Protein AF-A0AAV8WUJ0-F1 (afdb_monomer_lite)

Secondary structure (DSSP, 8-state):
--------------------------EEEEE--S--TTHHHHEEEEEEESS---EEEEETTEEEEE-TTS-EEEEE--SSTTT---S---------EE--HHHHHHHHHS-EEEE-SS-EEEEPEEEEEEEETT----SEEEEEEEEEEGGGHHHHT-----GGGGTT--TT---HHHHHHHHHHHHHHHHHHHHHHHHHHHHTT-

Organism: NCBI:txid1586634

pLDDT: mean 73.18, std 19.69, range [24.06, 95.25]

Radius of gyration: 22.72 Å; chains: 1; bounding box: 72×43×64 Å

Foldseek 3Di:
DDDDDDPPPDPPPPDPPPPDLPQDQFEDADALPDDDPCQQPFKWKFFAWPDADWDWDAAQLKIFTAHNRSDTPDIDQDCPDRRDDDDDDDDPDGDIHRRDQVVVLVVLPDWDFDDDPVDTDTTHTQWMKMAGNPDDGDGDYDNRIHTDGQVQCCVRPVHDHDPSSCPPPDPPCDHDVVVVVVVVVVVVVVVVVVVVVVVVVVVVVD

Structure (mmCIF, N/CA/C/O backbone):
data_AF-A0AAV8WUJ0-F1
#
_entry.id   AF-A0AAV8WUJ0-F1
#
loop_
_atom_site.group_PDB
_atom_site.id
_atom_site.type_symbol
_atom_site.label_atom_id
_atom_site.label_alt_id
_atom_site.label_comp_id
_atom_site.label_asym_id
_atom_site.label_entity_id
_atom_site.label_seq_id
_atom_site.pdbx_PDB_ins_code
_atom_site.Cartn_x
_atom_site.Cartn_y
_atom_site.Cartn_z
_atom_site.occupancy
_atom_site.B_iso_or_equiv
_atom_site.auth_seq_id
_atom_site.auth_comp_id
_atom_site.auth_asym_id
_atom_site.auth_atom_id
_atom_site.pdbx_PDB_model_num
ATOM 1 N N . MET A 1 1 ? -51.880 19.855 -13.815 1.00 29.05 1 MET A N 1
ATOM 2 C CA . MET A 1 1 ? -51.289 18.577 -13.372 1.00 29.05 1 MET A CA 1
ATOM 3 C C . MET A 1 1 ? -49.940 18.906 -12.740 1.00 29.05 1 MET A C 1
ATOM 5 O O . MET A 1 1 ? -48.918 18.853 -13.398 1.00 29.05 1 MET A O 1
ATOM 9 N N . PHE A 1 2 ? -49.980 19.399 -11.502 1.00 24.06 2 PHE A N 1
ATOM 10 C CA . PHE A 1 2 ? -48.819 19.755 -10.684 1.00 24.06 2 PHE A CA 1
ATOM 11 C C . PHE A 1 2 ? -48.967 18.927 -9.413 1.00 24.06 2 PHE A C 1
ATOM 13 O O . PHE A 1 2 ? -49.951 19.103 -8.693 1.00 24.06 2 PHE A O 1
ATOM 20 N N . ILE A 1 3 ? -48.071 17.966 -9.198 1.00 27.81 3 ILE A N 1
ATOM 21 C CA . ILE A 1 3 ? -48.035 17.205 -7.951 1.00 27.81 3 ILE A CA 1
ATOM 22 C C . ILE A 1 3 ? -47.078 17.934 -7.015 1.00 27.81 3 ILE A C 1
ATOM 24 O O . ILE A 1 3 ? -45.962 18.286 -7.389 1.00 27.81 3 ILE A O 1
ATOM 28 N N . LYS A 1 4 ? -47.637 18.227 -5.844 1.00 27.03 4 LYS A N 1
ATOM 29 C CA . LYS A 1 4 ? -47.119 19.036 -4.752 1.00 27.03 4 LYS A CA 1
ATOM 30 C C . LYS A 1 4 ? -45.828 18.464 -4.173 1.00 27.03 4 LYS A C 1
ATOM 32 O O . LYS A 1 4 ? -45.628 17.252 -4.151 1.00 27.03 4 LYS A O 1
ATOM 37 N N . GLU A 1 5 ? -45.024 19.385 -3.659 1.00 27.05 5 GLU A N 1
ATOM 38 C CA . GLU A 1 5 ? -43.945 19.155 -2.705 1.00 27.05 5 GLU A CA 1
ATOM 39 C C . GLU A 1 5 ? -44.384 18.160 -1.623 1.00 27.05 5 GLU A C 1
ATOM 41 O O . GLU A 1 5 ? -45.417 18.333 -0.973 1.00 27.05 5 GLU A O 1
ATOM 46 N N . ILE A 1 6 ? -43.595 17.098 -1.468 1.00 26.83 6 ILE A N 1
ATOM 47 C CA . ILE A 1 6 ? -43.688 16.180 -0.339 1.00 26.83 6 ILE A CA 1
ATOM 48 C C . ILE A 1 6 ? -42.772 16.754 0.734 1.00 26.83 6 ILE A C 1
ATOM 50 O O . ILE A 1 6 ? -41.547 16.700 0.629 1.00 26.83 6 ILE A O 1
ATOM 54 N N . ASP A 1 7 ? -43.409 17.354 1.729 1.00 27.89 7 ASP A N 1
ATOM 55 C CA . ASP A 1 7 ? -42.811 17.808 2.973 1.00 27.89 7 ASP A CA 1
ATOM 56 C C . ASP A 1 7 ? -42.374 16.571 3.773 1.00 27.89 7 ASP A C 1
ATOM 58 O O . ASP A 1 7 ? -43.203 15.851 4.330 1.00 27.89 7 ASP A O 1
ATOM 62 N N . ILE A 1 8 ? -41.073 16.268 3.776 1.00 33.56 8 ILE A N 1
ATOM 63 C CA . ILE A 1 8 ? -40.499 15.224 4.636 1.00 33.56 8 ILE A CA 1
ATOM 64 C C . ILE A 1 8 ? -40.040 15.903 5.927 1.00 33.56 8 ILE A C 1
ATOM 66 O O . ILE A 1 8 ? -38.850 16.068 6.196 1.00 33.56 8 ILE A O 1
ATOM 70 N N . GLN A 1 9 ? -41.016 16.316 6.735 1.00 28.44 9 GLN A N 1
ATOM 71 C CA . GLN A 1 9 ? -40.838 16.458 8.175 1.00 28.44 9 GLN A CA 1
ATOM 72 C C . GLN A 1 9 ? -41.029 15.087 8.829 1.00 28.44 9 GLN A C 1
ATOM 74 O O . GLN A 1 9 ? -42.048 14.817 9.453 1.00 28.44 9 GLN A O 1
ATOM 79 N N . GLU A 1 10 ? -40.019 14.228 8.742 1.00 29.92 10 GLU A N 1
ATOM 80 C CA . GLU A 1 10 ? -39.819 13.212 9.773 1.00 29.92 10 GLU A CA 1
ATOM 81 C C . GLU A 1 10 ? -38.529 13.554 10.507 1.00 29.92 10 GLU A C 1
ATOM 83 O O . GLU A 1 10 ? -37.413 13.287 10.059 1.00 29.92 10 GLU A O 1
ATOM 88 N N . LYS A 1 11 ? -38.699 14.209 11.662 1.00 31.38 11 LYS A N 1
ATOM 89 C CA . LYS A 1 11 ? -37.700 14.189 12.725 1.00 31.38 11 LYS A CA 1
ATOM 90 C C . LYS A 1 11 ? -37.425 12.721 13.041 1.00 31.38 11 LYS A C 1
ATOM 92 O O . LYS A 1 11 ? -38.190 12.090 13.762 1.00 31.38 11 LYS A O 1
ATOM 97 N N . MET A 1 12 ? -36.326 12.183 12.526 1.00 30.16 12 MET A N 1
ATOM 98 C CA . MET A 1 12 ? -35.696 11.065 13.206 1.00 30.16 12 MET A CA 1
ATOM 99 C C . MET A 1 12 ? -35.160 11.624 14.520 1.00 30.16 12 MET A C 1
ATOM 101 O O . MET A 1 12 ? -34.134 12.310 14.542 1.00 30.16 12 MET A O 1
ATOM 105 N N . ASP A 1 13 ? -35.884 11.360 15.604 1.00 30.91 13 ASP A N 1
ATOM 106 C CA . ASP A 1 13 ? -35.352 11.422 16.957 1.00 30.91 13 ASP A CA 1
ATOM 107 C C . ASP A 1 13 ? -34.220 10.389 17.042 1.00 30.91 13 ASP A C 1
ATOM 109 O O . ASP A 1 13 ? -34.390 9.247 17.462 1.00 30.91 13 ASP A O 1
ATOM 113 N N . CYS A 1 14 ? -33.041 10.768 16.546 1.00 36.12 14 CYS A N 1
ATOM 114 C CA . CYS A 1 14 ? -31.832 9.996 16.737 1.00 36.12 14 CYS A CA 1
ATOM 115 C C . CYS A 1 14 ? -31.486 10.108 18.218 1.00 36.12 14 CYS A C 1
ATOM 117 O O . CYS A 1 14 ? -30.850 11.078 18.644 1.00 36.12 14 CYS A O 1
ATOM 119 N N . GLU A 1 15 ? -31.923 9.125 19.005 1.00 27.72 15 GLU A N 1
ATOM 120 C CA . GLU A 1 15 ? -31.412 8.937 20.354 1.00 27.72 15 GLU A CA 1
ATOM 121 C C . GLU A 1 15 ? -29.877 9.002 20.317 1.00 27.72 15 GLU A C 1
ATOM 123 O O . GLU A 1 15 ? -29.252 8.482 19.382 1.00 27.72 15 GLU A O 1
ATOM 128 N N . PRO A 1 16 ? -29.236 9.662 21.298 1.00 31.53 16 PRO A N 1
ATOM 129 C CA . PRO A 1 16 ? -27.790 9.782 21.322 1.00 31.53 16 PRO A CA 1
ATOM 130 C C . PRO A 1 16 ? -27.191 8.378 21.330 1.00 31.53 16 PRO A C 1
ATOM 132 O O . PRO A 1 16 ? -27.297 7.659 22.325 1.00 31.53 16 PRO A O 1
ATOM 135 N N . ILE A 1 17 ? -26.562 7.988 20.214 1.00 39.28 17 ILE A N 1
ATOM 136 C CA . ILE A 1 17 ? -25.849 6.716 20.103 1.00 39.28 17 ILE A CA 1
ATOM 137 C C . ILE A 1 17 ? -24.871 6.679 21.276 1.00 39.28 17 ILE A C 1
ATOM 139 O O . ILE A 1 17 ? -23.933 7.483 21.347 1.00 39.28 17 ILE A O 1
ATOM 143 N N . LYS A 1 18 ? -25.144 5.788 22.239 1.00 32.91 18 LYS A N 1
ATOM 144 C CA . LYS A 1 18 ? -24.287 5.555 23.403 1.00 32.91 18 LYS A CA 1
ATOM 145 C C . LYS A 1 18 ? -22.863 5.407 22.879 1.00 32.91 18 LYS A C 1
ATOM 147 O O . LYS A 1 18 ? -22.646 4.660 21.928 1.00 32.91 18 LYS A O 1
ATOM 152 N N . ARG A 1 19 ? -21.925 6.165 23.462 1.00 42.97 19 ARG A N 1
ATOM 153 C CA . ARG A 1 19 ? -20.497 6.221 23.097 1.00 42.97 19 ARG A CA 1
ATOM 154 C C . ARG A 1 19 ? -19.820 4.866 23.322 1.00 42.97 19 ARG A C 1
ATOM 156 O O . ARG A 1 19 ? -18.950 4.728 24.174 1.00 42.97 19 ARG A O 1
ATOM 163 N N . ASN A 1 20 ? -20.204 3.863 22.555 1.00 41.84 20 ASN A N 1
ATOM 164 C CA . ASN A 1 20 ? -19.426 2.661 22.397 1.00 41.84 20 ASN A CA 1
ATOM 165 C C . ASN A 1 20 ? -18.289 3.051 21.465 1.00 41.84 20 ASN A C 1
ATOM 167 O O . ASN A 1 20 ? -18.513 3.589 20.381 1.00 41.84 20 ASN A O 1
ATOM 171 N N . LYS A 1 21 ? -17.060 2.863 21.938 1.00 45.81 21 LYS A N 1
ATOM 172 C CA . LYS A 1 21 ? -15.845 3.031 21.146 1.00 45.81 21 LYS A CA 1
ATOM 173 C C . LYS A 1 21 ? -16.032 2.180 19.883 1.00 45.81 21 LYS A C 1
ATOM 175 O O . LYS A 1 21 ? -15.999 0.956 19.976 1.00 45.81 21 LYS A O 1
ATOM 180 N N . LEU A 1 22 ? -16.341 2.807 18.746 1.00 50.53 22 LEU A N 1
ATOM 181 C CA . LEU A 1 22 ? -16.550 2.100 17.484 1.00 50.53 22 LEU A CA 1
ATOM 182 C C . LEU A 1 22 ? -15.194 1.544 17.064 1.00 50.53 22 LEU A C 1
ATOM 184 O O . LEU A 1 22 ? -14.372 2.246 16.482 1.00 50.53 22 LEU A O 1
ATOM 188 N N . LYS A 1 23 ? -14.922 0.296 17.440 1.00 53.78 23 LYS A N 1
ATOM 189 C CA . LYS A 1 23 ? -13.746 -0.424 16.975 1.00 53.78 23 LYS A CA 1
ATOM 190 C C . LYS A 1 23 ? -14.042 -0.845 15.543 1.00 53.78 23 LYS A C 1
ATOM 192 O O . LYS A 1 23 ? -14.787 -1.793 15.318 1.00 53.78 23 LYS A O 1
ATOM 197 N N . PHE A 1 24 ? -13.501 -0.105 14.584 1.00 59.22 24 PHE A N 1
ATOM 198 C CA . PHE A 1 24 ? -13.575 -0.506 13.189 1.00 59.22 24 PHE A CA 1
ATOM 199 C C . PHE A 1 24 ? -12.610 -1.666 12.985 1.00 59.22 24 PHE A C 1
ATOM 201 O O . PHE A 1 24 ? -11.393 -1.497 13.055 1.00 59.22 24 PHE A O 1
ATOM 208 N N . GLU A 1 25 ? -13.147 -2.854 12.750 1.00 61.50 25 GLU A N 1
ATOM 209 C CA . GLU A 1 25 ? -12.363 -3.894 12.106 1.00 61.50 25 GLU A CA 1
ATOM 210 C C . GLU A 1 25 ? -12.215 -3.445 10.649 1.00 61.50 25 GLU A C 1
ATOM 212 O O . GLU A 1 25 ? -13.182 -3.049 10.008 1.00 61.50 25 GLU A O 1
ATOM 217 N N . LEU A 1 26 ? -10.992 -3.332 10.145 1.00 67.25 26 LEU A N 1
ATOM 218 C CA . LEU A 1 26 ? -10.745 -2.953 8.754 1.00 67.25 26 LEU A CA 1
ATOM 219 C C . LEU A 1 26 ? -10.162 -4.161 8.039 1.00 67.25 26 LEU A C 1
ATOM 221 O O . LEU A 1 26 ? -9.496 -4.987 8.662 1.00 67.25 26 LEU A O 1
ATOM 225 N N . LEU A 1 27 ? -10.380 -4.237 6.728 1.00 74.88 27 LEU A N 1
ATOM 226 C CA . LEU A 1 27 ? -9.708 -5.233 5.908 1.00 74.88 27 LEU A CA 1
ATOM 227 C C . LEU A 1 27 ? -8.192 -4.990 5.955 1.00 74.88 27 LEU A C 1
ATOM 229 O O . LEU A 1 27 ? -7.698 -3.913 5.577 1.00 74.88 27 LEU A O 1
ATOM 233 N N . HIS A 1 28 ? -7.466 -5.987 6.450 1.00 73.00 28 HIS A N 1
ATOM 234 C CA . HIS A 1 28 ? -6.020 -5.977 6.589 1.00 73.00 28 HIS A CA 1
ATOM 235 C C . HIS A 1 28 ? -5.382 -6.746 5.436 1.00 73.00 28 HIS A C 1
ATOM 237 O O . HIS A 1 28 ? -5.640 -7.929 5.244 1.00 73.00 28 HIS A O 1
ATOM 243 N N . SER A 1 29 ? -4.522 -6.055 4.690 1.00 82.25 29 SER A N 1
ATOM 244 C CA . SER A 1 29 ? -3.688 -6.666 3.661 1.00 82.25 29 SER A CA 1
ATOM 245 C C . SER A 1 29 ? -2.594 -7.519 4.300 1.00 82.25 29 SER A C 1
ATOM 247 O O . SER A 1 29 ? -1.939 -7.077 5.255 1.00 82.25 29 SER A O 1
ATOM 249 N N . GLU A 1 30 ? -2.350 -8.693 3.737 1.00 88.62 30 GLU A N 1
ATOM 250 C CA . GLU A 1 30 ? -1.183 -9.515 4.055 1.00 88.62 30 GLU A CA 1
ATOM 251 C C . GLU A 1 30 ? 0.010 -9.124 3.177 1.00 88.62 30 GLU A C 1
ATOM 253 O O . GLU A 1 30 ? -0.131 -8.347 2.238 1.00 88.62 30 GLU A O 1
ATOM 258 N N . TRP A 1 31 ? 1.216 -9.597 3.492 1.00 90.50 31 TRP A N 1
ATOM 259 C CA . TRP A 1 31 ? 2.355 -9.384 2.594 1.00 90.50 31 TRP A CA 1
ATOM 260 C C . TRP A 1 31 ? 2.195 -10.241 1.346 1.00 90.50 31 TRP A C 1
ATOM 262 O O . TRP A 1 31 ? 1.907 -11.427 1.459 1.00 90.50 31 TRP A O 1
ATOM 272 N N . PHE A 1 32 ? 2.421 -9.660 0.170 1.00 91.88 32 PHE A N 1
ATOM 273 C CA . PHE A 1 32 ? 2.242 -10.372 -1.094 1.00 91.88 32 PHE A CA 1
ATOM 274 C C . PHE A 1 32 ? 3.493 -11.192 -1.445 1.00 91.88 32 PHE A C 1
ATOM 276 O O . PHE A 1 32 ? 4.337 -10.774 -2.234 1.00 91.88 32 PHE A O 1
ATOM 283 N N . THR A 1 33 ? 3.678 -12.313 -0.748 1.00 88.25 33 THR A N 1
ATOM 284 C CA . THR A 1 33 ? 4.886 -13.149 -0.835 1.00 88.25 33 THR A CA 1
ATOM 285 C C . THR A 1 33 ? 4.985 -13.899 -2.158 1.00 88.25 33 THR A C 1
ATOM 287 O O . THR A 1 33 ? 6.055 -13.913 -2.775 1.00 88.25 33 THR A O 1
ATOM 290 N N . GLU A 1 34 ? 3.866 -14.484 -2.580 1.00 89.75 34 GLU A N 1
ATOM 291 C CA . GLU A 1 34 ? 3.704 -15.251 -3.811 1.00 89.75 34 GLU A CA 1
ATOM 292 C C . GLU A 1 34 ? 2.857 -14.429 -4.779 1.00 89.75 34 GLU A C 1
ATOM 294 O O . GLU A 1 34 ? 1.724 -14.066 -4.467 1.00 89.75 34 GLU A O 1
ATOM 299 N N . ILE A 1 35 ? 3.438 -14.084 -5.928 1.00 91.94 35 ILE A N 1
ATOM 300 C CA . ILE A 1 35 ? 2.746 -13.320 -6.963 1.00 91.94 35 ILE A CA 1
ATOM 301 C C . ILE A 1 35 ? 1.966 -14.311 -7.837 1.00 91.94 35 ILE A C 1
ATOM 303 O O . ILE A 1 35 ? 2.602 -15.179 -8.433 1.00 91.94 35 ILE A O 1
ATOM 307 N N . PRO A 1 36 ? 0.630 -14.198 -7.932 1.00 92.62 36 PRO A N 1
ATOM 308 C CA . PRO A 1 36 ? -0.182 -15.064 -8.778 1.00 92.62 36 PRO A CA 1
ATOM 309 C C . PRO A 1 36 ? 0.148 -14.892 -10.260 1.00 92.62 36 PRO A C 1
ATOM 311 O O . PRO A 1 36 ? 0.416 -13.778 -10.719 1.00 92.62 36 PRO A O 1
ATOM 314 N N . ASP A 1 37 ? 0.051 -15.978 -11.024 1.00 90.94 37 ASP A N 1
ATOM 315 C CA . ASP A 1 37 ? 0.255 -15.946 -12.477 1.00 90.94 37 ASP A CA 1
ATOM 316 C C . ASP A 1 37 ? -0.814 -15.100 -13.192 1.00 90.94 37 ASP A C 1
ATOM 318 O O . ASP A 1 37 ? -0.541 -14.486 -14.221 1.00 90.94 37 ASP A O 1
ATOM 322 N N . ASP A 1 38 ? -2.014 -15.005 -12.611 1.00 93.12 38 ASP A N 1
ATOM 323 C CA . ASP A 1 38 ? -3.162 -14.252 -13.124 1.00 93.12 38 ASP A CA 1
ATOM 324 C C . ASP A 1 38 ? -3.223 -12.794 -12.628 1.00 93.12 38 ASP A C 1
ATOM 326 O O . ASP A 1 38 ? -4.266 -12.138 -12.725 1.00 93.12 38 ASP A O 1
ATOM 330 N N . LEU A 1 39 ? -2.109 -12.266 -12.098 1.00 92.56 39 LEU A N 1
ATOM 331 C CA . LEU A 1 39 ? -2.027 -10.916 -11.532 1.00 92.56 39 LEU A CA 1
ATOM 332 C C . LEU A 1 39 ? -2.623 -9.855 -12.469 1.00 92.56 39 LEU A C 1
ATOM 334 O O . LEU A 1 39 ? -3.442 -9.037 -12.055 1.00 92.56 39 LEU A O 1
ATOM 338 N N . GLU A 1 40 ? -2.220 -9.860 -13.736 1.00 91.62 40 GLU A N 1
ATOM 339 C CA . GLU A 1 40 ? -2.603 -8.814 -14.691 1.00 91.62 40 GLU A CA 1
ATOM 340 C C . GLU A 1 40 ? -4.079 -8.901 -15.113 1.00 91.62 40 GLU A C 1
ATOM 342 O O . GLU A 1 40 ? -4.676 -7.884 -15.483 1.00 91.62 40 GLU A O 1
ATOM 347 N N . ASP A 1 41 ? -4.676 -10.089 -14.994 1.00 91.88 41 ASP A N 1
ATOM 348 C CA . ASP A 1 41 ? -6.035 -10.379 -15.438 1.00 91.88 41 ASP A CA 1
ATOM 349 C C . ASP A 1 41 ? -7.058 -10.201 -14.320 1.00 91.88 41 ASP A C 1
ATOM 351 O O . ASP A 1 41 ? -8.129 -9.640 -14.559 1.00 91.88 41 ASP A O 1
ATOM 355 N N . ASN A 1 42 ? -6.742 -10.623 -13.094 1.00 93.06 42 ASN A N 1
ATOM 356 C CA . ASN A 1 42 ? -7.718 -10.735 -12.007 1.00 93.06 42 ASN A CA 1
ATOM 357 C C . ASN A 1 42 ? -7.462 -9.814 -10.817 1.00 93.06 42 ASN A C 1
ATOM 359 O O . ASN A 1 42 ? -8.263 -9.799 -9.881 1.00 93.06 42 ASN A O 1
ATOM 363 N N . TRP A 1 43 ? -6.411 -8.994 -10.856 1.00 93.94 43 TRP A N 1
ATOM 364 C CA . TRP A 1 43 ? -6.075 -8.118 -9.741 1.00 93.94 43 TRP A CA 1
ATOM 365 C C . TRP A 1 43 ? -6.153 -6.636 -10.101 1.00 93.94 43 TRP A C 1
ATOM 367 O O . TRP A 1 43 ? -5.912 -6.188 -11.225 1.00 93.94 43 TRP A O 1
ATOM 377 N N . LEU A 1 44 ? -6.514 -5.858 -9.090 1.00 92.50 44 LEU A N 1
ATOM 378 C CA . LEU A 1 44 ? -6.497 -4.407 -9.074 1.00 92.50 44 LEU A CA 1
ATOM 379 C C . LEU A 1 44 ? -5.405 -3.939 -8.119 1.00 92.50 44 LEU A C 1
ATOM 381 O O . LEU A 1 44 ? -5.096 -4.604 -7.134 1.00 92.50 44 LEU A O 1
ATOM 385 N N . VAL A 1 45 ? -4.843 -2.768 -8.379 1.00 92.62 45 VAL A N 1
ATOM 386 C CA . VAL A 1 45 ? -3.763 -2.185 -7.589 1.00 92.62 45 VAL A CA 1
ATOM 387 C C . VAL A 1 45 ? -4.113 -0.766 -7.169 1.00 92.62 45 VAL A C 1
ATOM 389 O O . VAL A 1 45 ? -4.640 0.029 -7.946 1.00 92.62 45 VAL A O 1
ATOM 392 N N . LYS A 1 46 ? -3.795 -0.442 -5.920 1.00 90.44 46 LYS A N 1
ATOM 393 C CA . LYS A 1 46 ? -3.896 0.899 -5.353 1.00 90.44 46 LYS A CA 1
ATOM 394 C C . LYS A 1 46 ? -2.510 1.363 -4.931 1.00 90.44 46 LYS A C 1
ATOM 396 O O . LYS A 1 46 ? -1.897 0.769 -4.039 1.00 90.44 46 LYS A O 1
ATOM 401 N N . ILE A 1 47 ? -2.039 2.453 -5.530 1.00 88.25 47 ILE A N 1
ATOM 402 C CA . ILE A 1 47 ? -0.784 3.090 -5.128 1.00 88.25 47 ILE A CA 1
ATOM 403 C C . ILE A 1 47 ? -1.005 3.844 -3.814 1.00 88.25 47 ILE A C 1
ATOM 405 O O . ILE A 1 47 ? -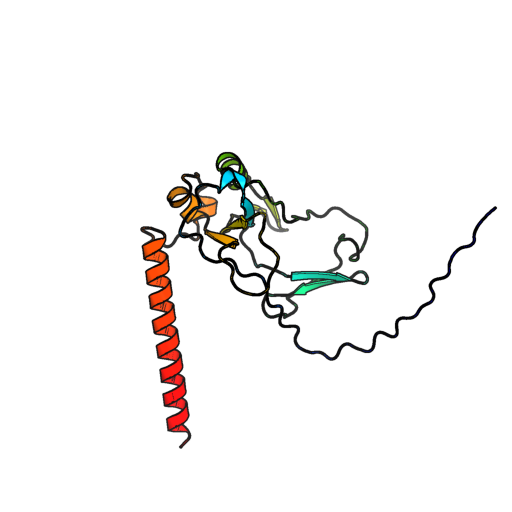1.942 4.635 -3.686 1.00 88.25 47 ILE A O 1
ATOM 409 N N . CYS A 1 48 ? -0.156 3.591 -2.821 1.00 87.94 48 CYS A N 1
ATOM 410 C CA . CYS A 1 48 ? -0.298 4.152 -1.483 1.00 87.94 48 CYS A CA 1
ATOM 411 C C . CYS A 1 48 ? 0.796 5.196 -1.216 1.00 87.94 48 CYS A C 1
ATOM 413 O O . CYS A 1 48 ? 1.951 4.820 -0.989 1.00 87.94 48 CYS A O 1
ATOM 415 N N . PRO A 1 49 ? 0.466 6.503 -1.215 1.00 85.50 49 PRO A N 1
ATOM 416 C CA . PRO A 1 49 ? 1.397 7.530 -0.765 1.00 85.50 49 PRO A CA 1
ATOM 417 C C . PRO A 1 49 ? 1.759 7.350 0.707 1.00 85.50 49 PRO A C 1
ATOM 419 O O . PRO A 1 49 ? 1.005 6.755 1.482 1.00 85.50 49 PRO A O 1
ATOM 422 N N . GLN A 1 50 ? 2.901 7.900 1.106 1.00 80.00 50 GLN A N 1
ATOM 423 C CA . GLN A 1 50 ? 3.310 7.922 2.499 1.00 80.00 50 GLN A CA 1
ATOM 424 C C . GLN A 1 50 ? 2.287 8.683 3.347 1.00 80.00 50 GLN A C 1
ATOM 426 O O . GLN A 1 50 ? 2.032 9.866 3.134 1.00 80.00 50 GLN A O 1
ATOM 431 N N . GLY A 1 51 ? 1.711 8.008 4.341 1.00 72.31 51 GLY A N 1
ATOM 432 C CA . GLY A 1 51 ? 0.686 8.603 5.189 1.00 72.31 51 GLY A CA 1
ATOM 433 C C . GLY A 1 51 ? 0.036 7.612 6.146 1.00 72.31 51 GLY A C 1
ATOM 434 O O . GLY A 1 51 ? 0.489 6.480 6.319 1.00 72.31 51 GLY A O 1
ATOM 435 N N . PHE A 1 52 ? -1.042 8.057 6.785 1.00 66.06 52 PHE A N 1
ATOM 436 C CA . PHE A 1 52 ? -1.841 7.223 7.675 1.00 66.06 52 PHE A CA 1
ATOM 437 C C . PHE A 1 52 ? -3.137 6.825 6.980 1.00 66.06 52 PHE A C 1
ATOM 439 O O . PHE A 1 52 ? -3.822 7.662 6.394 1.00 66.06 52 PHE A O 1
ATOM 446 N N . ARG A 1 53 ? -3.494 5.542 7.073 1.00 68.25 53 ARG A N 1
ATOM 447 C CA . ARG A 1 53 ? -4.814 5.073 6.654 1.00 68.25 53 ARG A CA 1
ATOM 448 C C . ARG A 1 53 ? -5.853 5.636 7.621 1.00 68.25 53 ARG A C 1
ATOM 450 O O . ARG A 1 53 ? -5.775 5.370 8.820 1.00 68.25 53 ARG A O 1
ATOM 457 N N . ILE A 1 54 ? -6.801 6.394 7.086 1.00 68.50 54 ILE A N 1
ATOM 458 C CA . ILE A 1 54 ? -7.901 6.998 7.837 1.00 68.50 54 ILE A CA 1
ATOM 459 C C . ILE A 1 54 ? -9.230 6.465 7.311 1.00 68.50 54 ILE A C 1
ATOM 461 O O . ILE A 1 54 ? -9.382 6.257 6.107 1.00 68.50 54 ILE A O 1
ATOM 465 N N . LEU A 1 55 ? -10.189 6.246 8.206 1.00 70.19 55 LEU A N 1
ATOM 466 C CA . LEU A 1 55 ? -11.583 6.055 7.829 1.00 70.19 55 LEU A CA 1
ATOM 467 C C . LEU A 1 55 ? -12.253 7.427 7.819 1.00 70.19 55 LEU A C 1
ATOM 469 O O . LEU A 1 55 ? -12.323 8.094 8.849 1.00 70.19 55 LEU A O 1
ATOM 473 N N . LEU A 1 56 ? -12.732 7.851 6.657 1.00 70.00 56 LEU A N 1
ATOM 474 C CA . LEU A 1 56 ? -13.404 9.132 6.488 1.00 70.00 56 LEU A CA 1
ATOM 475 C C . LEU A 1 56 ? -14.916 8.904 6.436 1.00 70.00 56 LEU A C 1
ATOM 477 O O . LEU A 1 56 ? -15.406 8.201 5.559 1.00 70.00 56 LEU A O 1
ATOM 481 N N . VAL A 1 57 ? -15.649 9.502 7.375 1.00 69.56 57 VAL A N 1
ATOM 482 C CA . VAL A 1 57 ? -17.116 9.442 7.439 1.00 69.56 57 VAL A CA 1
ATOM 483 C C . VAL A 1 57 ? -17.664 10.851 7.255 1.00 69.56 57 VAL A C 1
ATOM 485 O O . VAL A 1 57 ? -17.387 11.734 8.069 1.00 69.56 57 VAL A O 1
ATOM 488 N N . ALA A 1 58 ? -18.424 11.079 6.184 1.00 71.38 58 ALA A N 1
ATOM 489 C CA . ALA A 1 58 ? -19.094 12.349 5.915 1.00 71.38 58 ALA A CA 1
ATOM 490 C C . ALA A 1 58 ? -20.604 12.208 6.151 1.00 71.38 58 ALA A C 1
ATOM 492 O O . ALA A 1 58 ? -21.267 11.426 5.477 1.00 71.38 58 ALA A O 1
ATOM 493 N N . GLN A 1 59 ? -21.141 12.957 7.113 1.00 60.56 59 GLN A N 1
ATOM 494 C CA . GLN A 1 59 ? -22.565 12.964 7.446 1.00 60.56 59 GLN A CA 1
ATOM 495 C C . GLN A 1 59 ? -22.962 14.338 8.003 1.00 60.56 59 GLN A C 1
ATOM 497 O O . GLN A 1 59 ? -22.206 14.949 8.758 1.00 60.56 59 GLN A O 1
ATOM 502 N N . ASN A 1 60 ? -24.158 14.825 7.659 1.00 60.41 60 ASN A N 1
ATOM 503 C CA . ASN A 1 60 ? -24.740 16.065 8.197 1.00 60.41 60 ASN A CA 1
ATOM 504 C C . ASN A 1 60 ? -23.819 17.300 8.105 1.00 60.41 60 ASN A C 1
ATOM 506 O O . ASN A 1 60 ? -23.722 18.088 9.045 1.00 60.41 60 ASN A O 1
ATOM 510 N N . HIS A 1 61 ? -23.130 17.480 6.976 1.00 61.06 61 HIS A N 1
ATOM 511 C CA . HIS A 1 61 ? -22.196 18.589 6.719 1.00 61.06 61 HIS A CA 1
ATOM 512 C C . HIS A 1 61 ? -20.935 18.586 7.597 1.00 61.06 61 HIS A C 1
ATOM 514 O O . HIS A 1 61 ? -20.286 19.620 7.790 1.00 61.06 61 HIS A O 1
ATOM 520 N N . ILE A 1 62 ? -20.584 17.427 8.152 1.00 62.06 62 ILE A N 1
ATOM 521 C CA . ILE A 1 62 ? -19.362 17.219 8.918 1.00 62.06 62 ILE A CA 1
ATOM 522 C C . ILE A 1 62 ? -18.660 15.987 8.367 1.00 62.06 62 ILE A C 1
ATOM 524 O O . ILE A 1 62 ? -19.270 14.967 8.065 1.00 62.06 62 ILE A O 1
ATOM 528 N N . THR A 1 63 ? -17.346 16.084 8.244 1.00 71.62 63 THR A N 1
ATOM 529 C CA . THR A 1 63 ? -16.480 14.976 7.872 1.00 71.62 63 THR A CA 1
ATOM 530 C C . THR A 1 63 ? -15.558 14.664 9.034 1.00 71.62 63 THR A C 1
ATOM 532 O O . THR A 1 63 ? -14.797 15.516 9.492 1.00 71.62 63 THR A O 1
ATOM 535 N N . ILE A 1 64 ? -15.664 13.445 9.544 1.00 69.69 64 ILE A N 1
ATOM 536 C CA . ILE A 1 64 ? -14.888 12.957 10.676 1.00 69.69 64 ILE A CA 1
ATOM 537 C C . ILE A 1 64 ? -13.902 11.919 10.154 1.00 69.69 64 ILE A C 1
ATOM 539 O O . ILE A 1 64 ? -14.291 10.977 9.466 1.00 69.69 64 ILE A O 1
ATOM 543 N N . CYS A 1 65 ? -12.630 12.101 10.491 1.00 70.00 65 CYS A N 1
ATOM 544 C CA . CYS A 1 65 ? -11.569 11.161 10.166 1.00 70.00 65 CYS A CA 1
ATOM 545 C C . CYS A 1 65 ? -11.226 10.344 11.410 1.00 70.00 65 CYS A C 1
ATOM 547 O O . CYS A 1 65 ? -10.843 10.908 12.439 1.00 70.00 65 CYS A O 1
ATOM 549 N N . TYR A 1 66 ? -11.348 9.027 11.304 1.00 68.81 66 TYR A N 1
ATOM 550 C CA . TYR A 1 66 ? -11.026 8.069 12.354 1.00 68.81 66 TYR A CA 1
ATOM 551 C C . TYR A 1 66 ? -9.717 7.342 12.038 1.00 68.81 66 TYR A C 1
ATOM 553 O O . TYR A 1 66 ? -9.418 7.052 10.876 1.00 68.81 66 TYR A O 1
ATOM 561 N N . ASP A 1 67 ? -8.944 7.027 13.074 1.00 67.19 67 ASP A N 1
ATOM 562 C CA . ASP A 1 67 ? -7.840 6.077 12.976 1.00 67.19 67 ASP A CA 1
ATOM 563 C C . ASP A 1 67 ? -8.358 4.627 12.952 1.00 67.19 67 ASP A C 1
ATOM 565 O O . ASP A 1 67 ? -9.545 4.343 13.133 1.00 67.19 67 ASP A O 1
ATOM 569 N N . LYS A 1 68 ? -7.440 3.679 12.750 1.00 68.06 68 LYS A N 1
ATOM 570 C CA . LYS A 1 68 ? -7.737 2.236 12.768 1.00 68.06 68 LYS A CA 1
ATOM 571 C C . LYS A 1 68 ? -8.229 1.716 14.128 1.00 68.06 68 LYS A C 1
ATOM 573 O O . LYS A 1 68 ? -8.710 0.595 14.205 1.00 68.06 68 LYS A O 1
ATOM 578 N N . GLN A 1 69 ? -8.061 2.479 15.205 1.00 67.88 69 GLN A N 1
ATOM 579 C CA . GLN A 1 69 ? -8.553 2.152 16.542 1.00 67.88 69 GLN A CA 1
ATOM 580 C C . GLN A 1 69 ? -9.917 2.795 16.843 1.00 67.88 69 GLN A C 1
ATOM 582 O O . GLN A 1 69 ? -10.456 2.583 17.931 1.00 67.88 69 GLN A O 1
ATOM 587 N N . GLY A 1 70 ? -10.479 3.557 15.899 1.00 66.00 70 GLY A N 1
ATOM 588 C CA . GLY A 1 70 ? -11.737 4.277 16.067 1.00 66.00 70 GLY A CA 1
ATOM 589 C C . GLY A 1 70 ? -11.615 5.600 16.822 1.00 66.00 70 GLY A C 1
ATOM 590 O O . GLY A 1 70 ? -12.636 6.201 17.158 1.00 66.00 70 GLY A O 1
ATOM 591 N N . ASN A 1 71 ? -10.401 6.084 17.095 1.00 70.38 71 ASN A N 1
ATOM 592 C CA . ASN A 1 71 ? -10.213 7.417 17.656 1.00 70.38 71 ASN A CA 1
ATOM 593 C C . ASN A 1 71 ? -10.357 8.465 16.554 1.00 70.38 71 ASN A C 1
ATOM 595 O O . ASN A 1 71 ? -9.919 8.277 15.421 1.00 70.38 71 ASN A O 1
ATOM 599 N N . ILE A 1 72 ? -10.950 9.602 16.901 1.00 71.69 72 ILE A N 1
ATOM 600 C CA . ILE A 1 72 ? -11.079 10.727 15.979 1.00 71.69 72 ILE A CA 1
ATOM 601 C C . ILE A 1 72 ? -9.718 11.412 15.870 1.00 71.69 72 ILE A C 1
ATOM 603 O O . ILE A 1 72 ? -9.202 11.905 16.870 1.00 71.69 72 ILE A O 1
ATOM 607 N N . ILE A 1 73 ? -9.170 11.473 14.658 1.00 67.50 73 ILE A N 1
ATOM 608 C CA . ILE A 1 73 ? -7.924 12.194 14.382 1.00 67.50 73 ILE A CA 1
ATOM 609 C C . ILE A 1 73 ? -8.234 13.680 14.185 1.00 67.50 73 ILE A C 1
ATOM 611 O O . ILE A 1 73 ? -7.626 14.537 14.816 1.00 67.50 73 ILE A O 1
ATOM 615 N N . PHE A 1 74 ? -9.208 13.996 13.325 1.00 65.62 74 PHE A N 1
ATOM 616 C CA . PHE A 1 74 ? -9.651 15.367 13.073 1.00 65.62 74 PHE A CA 1
ATOM 617 C C . PHE A 1 74 ? -11.072 15.404 12.507 1.00 65.62 74 PHE A C 1
ATOM 619 O O . PHE A 1 74 ? -11.591 14.422 11.973 1.00 65.62 74 PHE A O 1
ATOM 626 N N . ARG A 1 75 ? -11.708 16.569 12.642 1.00 66.69 75 ARG A N 1
ATOM 627 C CA . ARG A 1 75 ? -13.006 16.886 12.043 1.00 66.69 75 ARG A CA 1
ATOM 628 C C . ARG A 1 75 ? -12.809 18.045 11.082 1.00 66.69 75 ARG A C 1
ATOM 630 O O . ARG A 1 75 ? -12.255 19.068 11.471 1.00 66.69 75 ARG A O 1
ATOM 637 N N . LEU A 1 76 ? -13.281 17.897 9.855 1.00 64.31 76 LEU A N 1
ATOM 638 C CA . LEU A 1 76 ? -13.284 18.962 8.861 1.00 64.31 76 LEU A CA 1
ATOM 639 C C . LEU A 1 76 ? -14.655 19.075 8.200 1.00 64.31 76 LEU A C 1
ATOM 641 O O . LEU A 1 76 ? -15.494 18.183 8.296 1.00 64.31 76 LEU A O 1
ATOM 645 N N . ARG A 1 77 ? -14.881 20.183 7.503 1.00 60.34 77 ARG A N 1
ATOM 646 C CA . ARG A 1 77 ? -15.986 20.306 6.552 1.00 60.34 77 ARG A CA 1
ATOM 647 C C . ARG A 1 77 ? -15.394 20.064 5.175 1.00 60.34 77 ARG A C 1
ATOM 649 O O . ARG A 1 77 ? -14.628 20.893 4.696 1.00 60.34 77 ARG A O 1
ATOM 656 N N . SER A 1 78 ? -15.647 18.893 4.607 1.00 59.69 78 SER A N 1
ATOM 657 C CA . SER A 1 78 ? -15.121 18.526 3.289 1.00 59.69 78 SER A CA 1
ATOM 658 C C . SER A 1 78 ? -16.118 18.871 2.188 1.00 59.69 78 SER A C 1
ATOM 660 O O . SER A 1 78 ? -17.301 19.020 2.469 1.00 59.69 78 SER A O 1
ATOM 662 N N . ASN A 1 79 ? -15.665 18.915 0.935 1.00 61.66 79 ASN A N 1
ATOM 663 C CA . ASN A 1 79 ? -16.563 19.030 -0.215 1.00 61.66 79 ASN A CA 1
ATOM 664 C C . ASN A 1 79 ? -17.138 17.689 -0.706 1.00 61.66 79 ASN A C 1
ATOM 666 O O . ASN A 1 79 ? -17.658 17.605 -1.817 1.00 61.66 79 ASN A O 1
ATOM 670 N N . PHE A 1 80 ? -17.041 16.629 0.105 1.00 54.19 80 PHE A N 1
ATOM 671 C CA . PHE A 1 80 ? -17.673 15.352 -0.212 1.00 54.19 80 PHE A CA 1
ATOM 672 C C . PHE A 1 80 ? -19.206 15.478 -0.174 1.00 54.19 80 PHE A C 1
ATOM 674 O O . PHE A 1 80 ? -19.733 16.314 0.573 1.00 54.19 80 PHE A O 1
ATOM 681 N N . PRO A 1 81 ? -19.944 14.634 -0.921 1.00 53.12 81 PRO A N 1
ATOM 682 C CA . PRO A 1 81 ? -21.383 14.481 -0.727 1.00 53.12 81 PRO A CA 1
ATOM 683 C C . PRO A 1 81 ? -21.666 14.237 0.765 1.00 53.12 81 PRO A C 1
ATOM 685 O O . PRO A 1 81 ? -21.156 13.285 1.347 1.00 53.12 81 PRO A O 1
ATOM 688 N N . GLY A 1 82 ? -22.395 15.153 1.413 1.00 49.62 82 GLY A N 1
ATOM 689 C CA . GLY A 1 82 ? -22.647 15.126 2.863 1.00 49.62 82 GLY A CA 1
ATOM 690 C C . GLY A 1 82 ? -21.679 15.928 3.754 1.00 49.62 82 GLY A C 1
ATOM 691 O O . GLY A 1 82 ? -21.912 15.983 4.958 1.00 49.62 82 GLY A O 1
ATOM 692 N N . GLY A 1 83 ? -20.638 16.580 3.216 1.00 50.38 83 GLY A N 1
ATOM 693 C CA . GLY A 1 83 ? -19.625 17.349 3.962 1.00 50.38 83 GLY A CA 1
ATOM 694 C C . GLY A 1 83 ? -19.759 18.882 3.892 1.00 50.38 83 GLY A C 1
ATOM 695 O O . GLY A 1 83 ? -19.546 19.528 4.914 1.00 50.38 83 GLY A O 1
ATOM 696 N N . ARG A 1 84 ? -20.114 19.439 2.718 1.00 49.34 84 ARG A N 1
ATOM 697 C CA . ARG A 1 84 ? -20.506 20.828 2.333 1.00 49.34 84 ARG A CA 1
ATOM 698 C C . ARG A 1 84 ? -20.267 20.949 0.812 1.00 49.34 84 ARG A C 1
ATOM 700 O O . ARG A 1 84 ? -19.534 20.152 0.259 1.00 49.34 84 ARG A O 1
ATOM 707 N N . SER A 1 85 ? -20.888 21.892 0.108 1.00 59.62 85 SER A N 1
ATOM 708 C CA . SER A 1 85 ? -20.559 22.204 -1.295 1.00 59.62 85 SER A CA 1
ATOM 709 C C . SER A 1 85 ? -19.992 23.618 -1.336 1.00 59.62 85 SER A C 1
ATOM 711 O O . SER A 1 85 ? -20.727 24.550 -1.014 1.00 59.62 85 SER A O 1
ATOM 713 N N . GLN A 1 86 ? -18.683 23.764 -1.580 1.00 50.88 86 GLN A N 1
ATOM 714 C CA . GLN A 1 86 ? -18.034 24.784 -2.427 1.00 50.88 86 GLN A CA 1
ATOM 715 C C . GLN A 1 86 ? -16.504 24.856 -2.190 1.00 50.88 86 GLN A C 1
ATOM 717 O O . GLN A 1 86 ? -16.038 24.904 -1.051 1.00 50.88 86 GLN A O 1
ATOM 722 N N . SER A 1 87 ? -15.748 24.976 -3.294 1.00 40.44 87 SER A N 1
ATOM 723 C CA . SER A 1 87 ? -14.323 25.369 -3.458 1.00 40.44 87 SER A CA 1
ATOM 724 C C . SER A 1 87 ? -13.219 24.298 -3.608 1.00 40.44 87 SER A C 1
ATOM 726 O O . SER A 1 87 ? -13.279 23.179 -3.106 1.00 40.44 87 SER A O 1
ATOM 728 N N . ASN A 1 88 ? -12.207 24.677 -4.395 1.00 40.62 88 ASN A N 1
ATOM 729 C CA . ASN A 1 88 ? -11.136 23.849 -4.949 1.00 40.62 88 ASN A CA 1
ATOM 730 C C . ASN A 1 88 ? -10.243 23.205 -3.876 1.00 40.62 88 ASN A C 1
ATOM 732 O O . ASN A 1 88 ? -9.445 23.882 -3.235 1.00 40.62 88 ASN A O 1
ATOM 736 N N . GLY A 1 89 ? -10.312 21.880 -3.760 1.00 38.38 89 GLY A N 1
ATOM 737 C CA . GLY A 1 89 ? -9.376 21.059 -2.996 1.00 38.38 89 GLY A CA 1
ATOM 738 C C . GLY A 1 89 ? -9.158 19.730 -3.713 1.00 38.38 89 GLY A C 1
ATOM 739 O O . GLY A 1 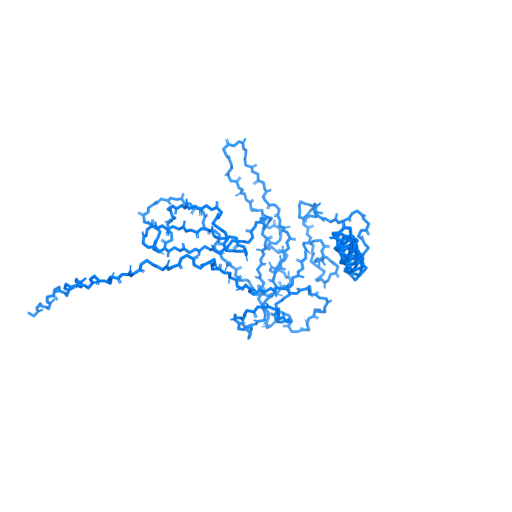89 ? -10.107 19.144 -4.234 1.00 38.38 89 GLY A O 1
ATOM 740 N N . ILE A 1 90 ? -7.909 19.268 -3.786 1.00 37.97 90 ILE A N 1
ATOM 741 C CA . ILE A 1 90 ? -7.581 17.989 -4.423 1.00 37.97 90 ILE A CA 1
ATOM 742 C C . ILE A 1 90 ? -8.053 16.867 -3.502 1.00 37.97 90 ILE A C 1
ATOM 744 O O . ILE A 1 90 ? -7.587 16.729 -2.374 1.00 37.97 90 ILE A O 1
ATOM 748 N N . THR A 1 91 ? -8.983 16.067 -4.008 1.00 38.28 91 THR A N 1
ATOM 749 C CA . THR A 1 91 ? -9.430 14.826 -3.388 1.00 38.28 91 THR A CA 1
ATOM 750 C C . THR A 1 91 ? -8.738 13.685 -4.114 1.00 38.28 91 THR A C 1
ATOM 752 O O . THR A 1 91 ? -9.043 13.426 -5.275 1.00 38.28 91 THR A O 1
ATOM 755 N N . ILE A 1 92 ? -7.796 13.010 -3.456 1.00 46.16 92 ILE A N 1
ATOM 756 C CA . ILE A 1 92 ? -7.284 11.737 -3.967 1.00 46.16 92 ILE A CA 1
ATOM 757 C C . ILE A 1 92 ? -8.293 10.675 -3.538 1.00 46.16 92 ILE A C 1
ATOM 759 O O . ILE A 1 92 ? -8.269 10.191 -2.409 1.00 46.16 92 ILE A O 1
ATOM 763 N N . LEU A 1 93 ? -9.243 10.407 -4.430 1.00 51.47 93 LEU A N 1
ATOM 764 C CA . LEU A 1 93 ? -10.113 9.244 -4.354 1.00 51.47 93 LEU A CA 1
ATOM 765 C C . LEU A 1 93 ? -9.270 7.995 -4.643 1.00 51.47 93 LEU A C 1
ATOM 767 O O . LEU A 1 93 ? -8.324 8.065 -5.429 1.00 51.47 93 LEU A O 1
ATOM 771 N N . ASP A 1 94 ? -9.615 6.877 -4.008 1.00 57.50 94 ASP A N 1
ATOM 772 C CA . ASP A 1 94 ? -9.002 5.566 -4.21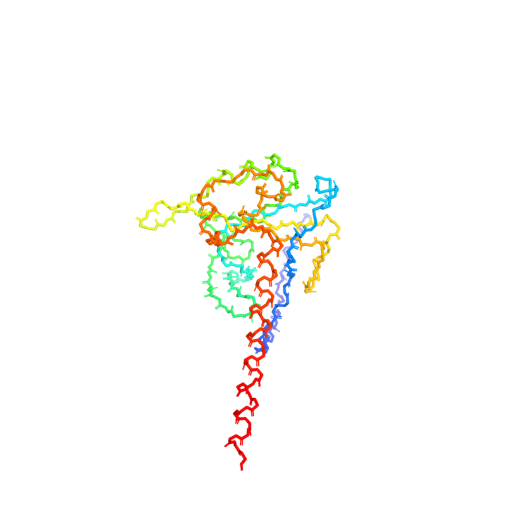8 1.00 57.50 94 ASP A CA 1
ATOM 773 C C . ASP A 1 94 ? -9.128 5.146 -5.690 1.00 57.50 94 ASP A C 1
ATOM 775 O O . ASP A 1 94 ? -10.094 4.497 -6.088 1.00 57.50 94 ASP A O 1
ATOM 779 N N . TYR A 1 95 ? -8.172 5.556 -6.523 1.00 65.25 95 TYR A N 1
ATOM 780 C CA . TYR A 1 95 ? -8.085 5.094 -7.896 1.00 65.25 95 TYR A CA 1
ATOM 781 C C . TYR A 1 95 ? -7.455 3.701 -7.867 1.00 65.25 95 TYR A C 1
ATOM 783 O O . TYR A 1 95 ? -6.289 3.519 -7.512 1.00 65.25 95 TYR A O 1
ATOM 791 N N . TYR A 1 96 ? -8.272 2.704 -8.181 1.00 80.06 96 TYR A N 1
ATOM 792 C CA . TYR A 1 96 ? -7.805 1.353 -8.444 1.00 80.06 96 TYR A CA 1
ATOM 793 C C . TYR A 1 96 ? -7.418 1.277 -9.920 1.00 80.06 96 TYR A C 1
ATOM 795 O O . TYR A 1 96 ? -8.192 1.678 -10.790 1.00 80.06 96 TYR A O 1
ATOM 803 N N . LEU A 1 97 ? -6.214 0.793 -10.203 1.00 87.25 97 LEU A N 1
ATOM 804 C CA . LEU A 1 97 ? -5.741 0.504 -11.555 1.00 87.25 97 LEU A CA 1
ATOM 805 C C . LEU A 1 97 ? -5.768 -1.012 -11.784 1.00 87.25 97 LEU A C 1
ATOM 807 O O . LEU A 1 97 ? -5.699 -1.766 -10.814 1.00 87.25 97 LEU A O 1
ATOM 811 N N . PRO A 1 98 ? -5.832 -1.494 -13.033 1.00 89.88 98 PRO A N 1
ATOM 812 C CA . PRO A 1 98 ? -5.474 -2.877 -13.333 1.00 89.88 98 PRO A CA 1
ATOM 813 C C . PRO A 1 98 ? -4.049 -3.169 -12.847 1.00 89.88 98 PRO A C 1
ATOM 815 O O . PRO A 1 98 ? -3.164 -2.322 -12.999 1.00 89.88 98 PRO A O 1
ATOM 818 N N . ALA A 1 99 ? -3.805 -4.355 -12.289 1.00 91.75 99 ALA A N 1
ATOM 819 C CA . ALA A 1 99 ? -2.494 -4.750 -11.767 1.00 91.75 99 ALA A CA 1
ATOM 820 C C . ALA A 1 99 ? -1.483 -5.135 -12.872 1.00 91.75 99 ALA A C 1
ATOM 822 O O . ALA A 1 99 ? -0.679 -6.049 -12.716 1.00 91.75 99 ALA A O 1
ATOM 823 N N . GLN A 1 100 ? -1.503 -4.411 -13.991 1.00 91.38 100 GLN A N 1
ATOM 824 C CA . GLN A 1 100 ? -0.554 -4.566 -15.089 1.00 91.38 100 GLN A CA 1
ATOM 825 C C . GLN A 1 100 ? 0.762 -3.870 -14.742 1.00 91.38 100 GLN A C 1
ATOM 827 O O . GLN A 1 100 ? 0.772 -2.693 -14.359 1.00 91.38 100 GLN A O 1
ATOM 832 N N . ARG A 1 101 ? 1.890 -4.565 -14.928 1.00 92.38 101 ARG A N 1
ATOM 833 C CA . ARG A 1 101 ? 3.221 -4.038 -14.574 1.00 92.38 101 ARG A CA 1
ATOM 834 C C . ARG A 1 101 ? 3.531 -2.672 -15.209 1.00 92.38 101 ARG A C 1
ATOM 836 O O . ARG A 1 101 ? 3.968 -1.790 -14.468 1.00 92.38 101 ARG A O 1
ATOM 843 N N . PRO A 1 102 ? 3.242 -2.418 -16.504 1.00 90.94 102 PRO A N 1
ATOM 844 C CA . PRO A 1 102 ? 3.499 -1.110 -17.111 1.00 90.94 102 PRO A CA 1
ATOM 845 C C . PRO A 1 102 ? 2.687 0.029 -16.480 1.00 90.94 102 PRO A C 1
ATOM 847 O O . PRO A 1 102 ? 3.198 1.137 -16.327 1.00 90.94 102 PRO A O 1
ATOM 850 N N . LEU A 1 103 ? 1.439 -0.238 -16.074 1.00 89.75 103 LEU A N 1
ATOM 851 C CA . LEU A 1 103 ? 0.577 0.762 -15.435 1.00 89.75 103 LEU A CA 1
ATOM 852 C C . LEU A 1 103 ? 1.058 1.095 -14.025 1.00 89.75 103 LEU A C 1
ATOM 854 O O . LEU A 1 103 ? 1.075 2.262 -13.636 1.00 89.75 103 LEU A O 1
ATOM 858 N N . ILE A 1 104 ? 1.468 0.073 -13.268 1.00 89.69 104 ILE A N 1
ATOM 859 C CA . ILE A 1 104 ? 2.052 0.258 -11.938 1.00 89.69 104 ILE A CA 1
ATOM 860 C C . ILE A 1 104 ? 3.352 1.052 -12.056 1.00 89.69 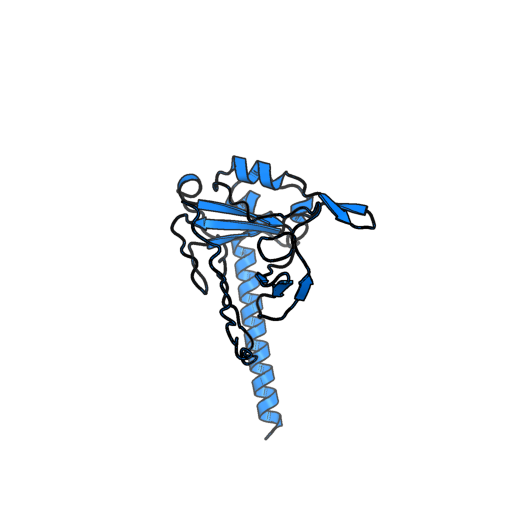104 ILE A C 1
ATOM 862 O O . ILE A 1 104 ? 3.551 1.991 -11.290 1.00 89.69 104 ILE A O 1
ATOM 866 N N . GLN A 1 105 ? 4.205 0.718 -13.028 1.00 90.56 105 GLN A N 1
ATOM 867 C CA . GLN A 1 105 ? 5.441 1.449 -13.282 1.00 90.56 105 GLN A CA 1
ATOM 868 C C . GLN A 1 105 ? 5.155 2.925 -13.567 1.00 90.56 105 GLN A C 1
ATOM 870 O O . GLN A 1 105 ? 5.630 3.785 -12.831 1.00 90.56 105 GLN A O 1
ATOM 875 N N . ASP A 1 106 ? 4.312 3.237 -14.553 1.00 89.25 106 ASP A N 1
ATOM 876 C CA . ASP A 1 106 ? 3.946 4.625 -14.864 1.00 89.25 106 ASP A CA 1
ATOM 877 C C . ASP A 1 106 ? 3.388 5.363 -13.631 1.00 89.25 106 ASP A C 1
ATOM 879 O O . ASP A 1 106 ? 3.767 6.498 -13.338 1.00 89.25 106 ASP A O 1
ATOM 883 N N . ALA A 1 107 ? 2.546 4.702 -12.832 1.00 87.00 107 ALA A N 1
ATOM 884 C CA . ALA A 1 107 ? 1.996 5.290 -11.616 1.00 87.00 107 ALA A CA 1
ATOM 885 C C . ALA A 1 107 ? 3.050 5.543 -10.519 1.00 87.00 107 ALA A C 1
ATOM 887 O O . ALA A 1 107 ? 3.007 6.584 -9.864 1.00 87.00 107 ALA A O 1
ATOM 888 N N . MET A 1 108 ? 4.026 4.649 -10.342 1.00 86.38 108 MET A N 1
ATOM 889 C CA . MET A 1 108 ? 5.103 4.802 -9.353 1.00 86.38 108 MET A CA 1
ATOM 890 C C . MET A 1 108 ? 6.092 5.924 -9.707 1.00 86.38 108 MET A C 1
ATOM 892 O O . MET A 1 108 ? 6.723 6.489 -8.806 1.00 86.38 108 MET A O 1
ATOM 896 N N . PHE A 1 109 ? 6.207 6.271 -10.992 1.00 86.94 109 PHE A N 1
ATOM 897 C CA . PHE A 1 109 ? 7.000 7.407 -11.471 1.00 86.94 109 PHE A CA 1
ATOM 898 C C . PHE A 1 109 ? 6.239 8.743 -11.421 1.00 86.94 109 PHE A C 1
ATOM 900 O O . PHE A 1 109 ? 6.870 9.804 -11.438 1.00 86.94 109 PHE A O 1
ATOM 907 N N . LYS A 1 110 ? 4.903 8.730 -11.293 1.00 85.00 110 LYS A N 1
ATOM 908 C CA . LYS A 1 110 ? 4.113 9.960 -11.133 1.00 85.00 110 LYS A CA 1
ATOM 909 C C . LYS A 1 110 ? 4.409 10.627 -9.800 1.00 85.00 110 LYS A C 1
ATOM 911 O O . LYS A 1 110 ? 4.202 10.061 -8.732 1.00 85.00 110 LYS A O 1
ATOM 916 N N . VAL A 1 111 ? 4.837 11.879 -9.868 1.00 74.19 111 VAL A N 1
ATOM 917 C CA . VAL A 1 111 ? 5.080 12.715 -8.694 1.00 74.19 111 VAL A CA 1
ATOM 918 C C . VAL A 1 111 ? 3.745 13.177 -8.112 1.00 74.19 111 VAL A C 1
ATOM 920 O O . VAL A 1 111 ? 2.911 13.712 -8.841 1.00 74.19 111 VAL A O 1
ATOM 923 N N . LEU A 1 112 ? 3.562 13.022 -6.798 1.00 73.19 112 LEU A N 1
ATOM 924 C CA . LEU A 1 112 ? 2.468 13.659 -6.064 1.00 73.19 112 LEU A CA 1
ATOM 925 C C . LEU A 1 112 ? 2.945 14.983 -5.459 1.00 73.19 112 LEU A C 1
ATOM 927 O O . LEU A 1 112 ? 3.597 14.972 -4.409 1.00 73.19 112 LEU A O 1
ATOM 931 N N . PRO A 1 113 ? 2.639 16.131 -6.094 1.00 69.44 113 PRO A N 1
ATOM 932 C CA . PRO A 1 113 ? 2.946 17.425 -5.516 1.00 69.44 113 PRO A CA 1
ATOM 933 C C . PRO A 1 113 ? 1.979 17.719 -4.369 1.00 69.44 113 PRO A C 1
ATOM 935 O O . PRO A 1 113 ? 0.763 17.787 -4.556 1.00 69.44 113 PRO A O 1
ATOM 938 N N . VAL A 1 114 ? 2.524 17.954 -3.181 1.00 66.50 114 VAL A N 1
ATOM 939 C CA . VAL A 1 114 ? 1.770 18.460 -2.037 1.00 66.50 114 VAL A CA 1
ATOM 940 C C . VAL A 1 114 ? 2.089 19.939 -1.878 1.00 66.50 114 VAL A C 1
ATOM 942 O O . VAL A 1 114 ? 3.244 20.335 -1.704 1.00 66.50 114 VAL A O 1
ATOM 945 N N . LYS A 1 115 ? 1.046 20.771 -1.946 1.00 55.38 115 LYS A N 1
ATOM 946 C CA . LYS A 1 115 ? 1.143 22.183 -1.574 1.00 55.38 115 LYS A CA 1
ATOM 947 C C . LYS A 1 115 ? 1.100 22.267 -0.052 1.00 55.38 115 LYS A C 1
ATOM 949 O O . LYS A 1 115 ? 0.074 21.962 0.546 1.00 55.38 115 LYS A O 1
ATOM 954 N N . THR A 1 116 ? 2.216 22.653 0.552 1.00 59.72 116 THR A N 1
ATOM 955 C CA . THR A 1 116 ? 2.263 23.079 1.955 1.00 59.72 116 THR A CA 1
ATOM 956 C C . THR A 1 116 ? 2.529 24.578 1.996 1.00 59.72 116 THR A C 1
ATOM 958 O O . THR A 1 116 ? 3.096 25.119 1.044 1.00 59.72 116 THR A O 1
ATOM 961 N N . ASP A 1 117 ? 2.138 25.243 3.083 1.00 65.25 117 ASP A N 1
ATOM 962 C CA . ASP A 1 117 ? 2.321 26.693 3.255 1.00 65.25 117 ASP A CA 1
ATOM 963 C C . ASP A 1 117 ? 3.802 27.119 3.239 1.00 65.25 117 ASP A C 1
ATOM 965 O O . ASP A 1 117 ? 4.103 28.305 3.129 1.00 65.25 117 ASP A O 1
ATOM 969 N N . THR A 1 118 ? 4.735 26.162 3.330 1.00 60.00 118 THR A N 1
ATOM 970 C CA . THR A 1 118 ? 6.169 26.422 3.482 1.00 60.00 118 THR A CA 1
ATOM 971 C C . THR A 1 118 ? 7.043 25.980 2.299 1.00 60.00 118 THR A C 1
ATOM 973 O O . THR A 1 118 ? 8.087 26.598 2.113 1.00 60.00 118 THR A O 1
ATOM 976 N N . LEU A 1 119 ? 6.646 25.005 1.459 1.00 57.06 119 LEU A N 1
ATOM 977 C CA . LEU A 1 119 ? 7.281 24.692 0.153 1.00 57.06 119 LEU A CA 1
ATOM 978 C C . LEU A 1 119 ? 6.496 23.594 -0.610 1.00 57.06 119 LEU A C 1
ATOM 980 O O . LEU A 1 119 ? 5.948 22.689 0.034 1.00 57.06 119 LEU A O 1
ATOM 984 N N . PRO A 1 120 ? 6.465 23.569 -1.962 1.00 63.53 120 PRO A N 1
ATOM 985 C CA . PRO A 1 120 ? 6.044 22.376 -2.696 1.00 63.53 120 PRO A CA 1
ATOM 986 C C . PRO A 1 120 ? 6.937 21.191 -2.318 1.00 63.53 120 PRO A C 1
ATOM 988 O O . PRO A 1 120 ? 8.147 21.214 -2.530 1.00 63.53 120 PRO A O 1
ATOM 991 N N . THR A 1 121 ? 6.326 20.157 -1.748 1.00 67.44 121 THR A N 1
ATOM 992 C CA . THR A 1 121 ? 7.014 18.933 -1.333 1.00 67.44 121 THR A CA 1
ATOM 993 C C . THR A 1 121 ? 6.460 17.762 -2.130 1.00 67.44 121 THR A C 1
ATOM 995 O O . THR A 1 121 ? 5.253 17.671 -2.360 1.00 67.44 121 THR A O 1
ATOM 998 N N . ILE A 1 122 ? 7.344 16.866 -2.563 1.00 75.00 122 ILE A N 1
ATOM 999 C CA . ILE A 1 122 ? 6.961 15.616 -3.219 1.00 75.00 122 ILE A CA 1
ATOM 1000 C C . ILE A 1 122 ? 6.671 14.591 -2.133 1.00 75.00 122 ILE A C 1
ATOM 1002 O O . ILE A 1 122 ? 7.534 14.313 -1.300 1.00 75.00 122 ILE A O 1
ATOM 1006 N N . LEU A 1 123 ? 5.464 14.030 -2.141 1.00 78.44 123 LEU A N 1
ATOM 1007 C CA . LEU A 1 123 ? 5.117 12.949 -1.229 1.00 78.44 123 LEU A CA 1
ATOM 1008 C C . LEU A 1 123 ? 5.547 11.611 -1.849 1.00 78.44 123 LEU A C 1
ATOM 1010 O O . LEU A 1 123 ? 5.020 11.252 -2.905 1.00 78.44 123 LEU A O 1
ATOM 1014 N N . PRO A 1 124 ? 6.495 10.876 -1.239 1.00 84.94 124 PRO A N 1
ATOM 1015 C CA . PRO A 1 124 ? 6.901 9.575 -1.749 1.00 84.94 124 PRO A CA 1
ATOM 1016 C C . PRO A 1 124 ? 5.802 8.533 -1.526 1.00 84.94 124 PRO A C 1
ATOM 1018 O O . PRO A 1 124 ? 4.931 8.687 -0.666 1.00 84.94 124 PRO A O 1
ATOM 1021 N N . TYR A 1 125 ? 5.862 7.443 -2.283 1.00 88.88 125 TYR A N 1
ATOM 1022 C CA . TYR A 1 125 ? 4.974 6.298 -2.115 1.00 88.88 125 TYR A CA 1
ATOM 1023 C C . TYR A 1 125 ? 5.541 5.281 -1.126 1.00 88.88 125 TYR A C 1
ATOM 1025 O O . TYR A 1 125 ? 6.709 4.898 -1.215 1.00 88.88 125 TYR A O 1
ATOM 1033 N N . ASP A 1 126 ? 4.691 4.798 -0.219 1.00 89.81 126 ASP A N 1
ATOM 1034 C CA . ASP A 1 126 ? 5.032 3.741 0.740 1.00 89.81 126 ASP A CA 1
ATOM 1035 C C . ASP A 1 126 ? 5.013 2.352 0.098 1.00 89.81 126 ASP A C 1
ATOM 1037 O O . ASP A 1 126 ? 5.808 1.482 0.466 1.00 89.81 126 ASP A O 1
ATOM 1041 N N . GLY A 1 127 ? 4.110 2.145 -0.856 1.00 91.69 127 GLY A N 1
ATOM 1042 C CA . GLY A 1 127 ? 3.966 0.881 -1.555 1.00 91.69 127 GLY A CA 1
ATOM 1043 C C . GLY A 1 127 ? 2.654 0.791 -2.309 1.00 91.69 127 GLY A C 1
ATOM 1044 O O . GLY A 1 127 ? 2.031 1.801 -2.641 1.00 91.69 127 GLY A O 1
ATOM 1045 N N . VAL A 1 128 ? 2.230 -0.438 -2.562 1.00 92.56 128 VAL A N 1
ATOM 1046 C CA . VAL A 1 128 ? 1.035 -0.756 -3.335 1.00 92.56 128 VAL A CA 1
ATOM 1047 C C . VAL A 1 128 ? 0.240 -1.854 -2.638 1.00 92.56 128 VAL A C 1
ATOM 1049 O O . VAL A 1 128 ? 0.806 -2.790 -2.067 1.00 92.56 128 VAL A O 1
ATOM 1052 N N . VAL A 1 129 ? -1.084 -1.729 -2.681 1.00 92.31 129 VAL A N 1
ATOM 1053 C CA . VAL A 1 129 ? -2.006 -2.778 -2.234 1.00 92.31 129 VAL A CA 1
ATOM 1054 C C . VAL A 1 129 ? -2.642 -3.408 -3.467 1.00 92.31 129 VAL A C 1
ATOM 1056 O O . VAL A 1 129 ? -3.164 -2.687 -4.316 1.00 92.31 129 VAL A O 1
ATOM 1059 N N . PHE A 1 130 ? -2.621 -4.731 -3.540 1.00 93.44 130 PHE A N 1
ATOM 1060 C CA . PHE A 1 130 ? -3.285 -5.547 -4.545 1.00 93.44 130 PHE A CA 1
ATOM 1061 C C . PHE A 1 130 ? -4.606 -6.065 -3.994 1.00 93.44 130 PHE A C 1
ATOM 1063 O O . PHE A 1 130 ? -4.665 -6.485 -2.842 1.00 93.44 130 PHE A O 1
ATOM 1070 N N . TYR A 1 131 ? -5.645 -6.053 -4.817 1.00 92.00 131 TYR A N 1
ATOM 1071 C CA . TYR A 1 131 ? -6.970 -6.573 -4.507 1.00 92.00 131 TYR A CA 1
ATOM 1072 C C . TYR A 1 131 ? -7.389 -7.520 -5.620 1.00 92.00 131 TYR A C 1
ATOM 1074 O O . TYR A 1 131 ? -7.425 -7.117 -6.781 1.00 92.00 131 TYR A O 1
ATOM 1082 N N . HIS A 1 132 ? -7.742 -8.754 -5.284 1.00 92.75 132 HIS A N 1
ATOM 1083 C CA . HIS A 1 132 ? -8.379 -9.642 -6.249 1.00 92.75 132 HIS A CA 1
ATOM 1084 C C . HIS A 1 132 ? -9.757 -9.080 -6.632 1.00 92.75 132 HIS A C 1
ATOM 1086 O O . HIS A 1 132 ? -10.472 -8.553 -5.774 1.00 92.75 132 HIS A O 1
ATOM 1092 N N . LYS A 1 133 ? -10.173 -9.198 -7.896 1.00 89.25 133 LYS A N 1
ATOM 1093 C CA . LYS A 1 133 ? -11.475 -8.690 -8.375 1.00 89.25 133 LYS A CA 1
ATOM 1094 C C . LYS A 1 133 ? -12.669 -9.323 -7.659 1.00 89.25 133 LYS A C 1
ATOM 1096 O O . LYS A 1 133 ? -13.698 -8.677 -7.504 1.00 89.25 133 LYS A O 1
ATOM 1101 N N . GLU A 1 134 ? -12.515 -10.555 -7.184 1.00 86.44 134 GLU A N 1
ATOM 1102 C CA . GLU A 1 134 ? -13.538 -11.264 -6.400 1.00 86.44 134 GLU A CA 1
ATOM 1103 C C . GLU A 1 134 ? -13.398 -11.040 -4.883 1.00 86.44 134 GLU A C 1
ATOM 1105 O O . GLU A 1 134 ? -14.136 -11.631 -4.089 1.00 86.44 134 GLU A O 1
ATOM 1110 N N . SER A 1 135 ? -12.447 -10.202 -4.448 1.00 82.94 135 SER A N 1
ATOM 1111 C CA . SER A 1 135 ? -12.309 -9.864 -3.033 1.00 82.94 135 SER A CA 1
ATOM 1112 C C . SER A 1 135 ? -13.546 -9.096 -2.566 1.00 82.94 135 SER A C 1
ATOM 1114 O O . SER A 1 135 ? -13.855 -7.995 -3.019 1.00 82.94 135 SER A O 1
ATOM 1116 N N . HIS A 1 136 ? -14.283 -9.701 -1.641 1.00 75.94 136 HIS A N 1
ATOM 1117 C CA . HIS A 1 136 ? -15.353 -9.016 -0.934 1.00 75.94 136 HIS A CA 1
ATOM 1118 C C . HIS A 1 136 ? -14.738 -8.264 0.242 1.00 75.94 136 HIS A C 1
ATOM 1120 O O . HIS A 1 136 ? -13.810 -8.761 0.884 1.00 75.94 136 HIS A O 1
ATOM 1126 N N . TYR A 1 137 ? -15.251 -7.069 0.546 1.00 72.44 137 TYR A N 1
ATOM 1127 C CA . TYR A 1 137 ? -14.811 -6.358 1.740 1.00 72.44 137 TYR A CA 1
ATOM 1128 C C . TYR A 1 137 ? -15.269 -7.135 2.977 1.00 72.44 137 TYR A C 1
ATOM 1130 O O . TYR A 1 137 ? -16.434 -7.076 3.371 1.00 72.44 137 TYR A O 1
ATOM 1138 N N . THR A 1 138 ? -14.346 -7.871 3.582 1.00 74.38 138 THR A N 1
ATOM 1139 C CA . THR A 1 138 ? -14.556 -8.600 4.829 1.00 74.38 138 THR A CA 1
ATOM 1140 C C . THR A 1 138 ? -13.687 -8.006 5.929 1.00 74.38 138 THR A C 1
ATOM 1142 O O . THR A 1 138 ? -12.653 -7.384 5.689 1.00 74.38 138 THR A O 1
ATOM 1145 N N . PHE A 1 139 ? -14.130 -8.136 7.171 1.00 74.38 139 PHE A N 1
ATOM 1146 C CA . PHE A 1 139 ? -13.306 -7.741 8.305 1.00 74.38 139 PHE A CA 1
ATOM 1147 C C . PHE A 1 139 ? -12.205 -8.784 8.538 1.00 74.38 139 PHE A C 1
ATOM 1149 O O . PHE A 1 139 ? -12.463 -9.982 8.447 1.00 74.38 139 PHE A O 1
ATOM 1156 N N . GLY A 1 140 ? -10.986 -8.330 8.849 1.00 72.75 140 GLY A N 1
ATOM 1157 C CA . GLY A 1 140 ? -9.852 -9.210 9.152 1.00 72.75 140 GLY A CA 1
ATOM 1158 C C . GLY A 1 140 ? -8.833 -9.349 8.018 1.00 72.75 140 GLY A C 1
ATOM 1159 O O . GLY A 1 140 ? -8.689 -8.453 7.187 1.00 72.75 140 GLY A O 1
ATOM 1160 N N . TYR A 1 141 ? -8.069 -10.442 8.051 1.00 72.75 141 TYR A N 1
ATOM 1161 C CA . TYR A 1 141 ? -7.027 -10.762 7.072 1.00 72.75 141 TYR A CA 1
ATOM 1162 C C . TYR A 1 141 ? -7.597 -11.601 5.928 1.00 72.75 141 TYR A C 1
ATOM 1164 O O . TYR A 1 141 ? -8.453 -12.457 6.152 1.00 72.75 141 TYR A O 1
ATOM 1172 N N . THR A 1 142 ? -7.111 -11.369 4.710 1.00 80.06 142 THR A N 1
ATOM 1173 C CA . THR A 1 142 ? -7.446 -12.193 3.545 1.00 80.06 142 THR A CA 1
ATOM 1174 C C . THR A 1 142 ? -6.241 -12.314 2.615 1.00 80.06 142 THR A C 1
ATOM 1176 O O . THR A 1 142 ? -5.573 -11.304 2.371 1.00 80.06 142 THR A O 1
ATOM 1179 N N . PRO A 1 143 ? -5.989 -13.500 2.033 1.00 82.06 143 PRO A N 1
ATOM 1180 C CA . PRO A 1 143 ? -4.947 -13.667 1.021 1.00 82.06 143 PRO A CA 1
ATOM 1181 C C . PRO A 1 143 ? -5.301 -12.955 -0.294 1.00 82.06 143 PRO A C 1
ATOM 1183 O O . PRO A 1 143 ? -4.430 -12.681 -1.111 1.00 82.06 143 PRO A O 1
ATOM 1186 N N . LEU A 1 144 ? -6.577 -12.602 -0.492 1.00 88.00 144 LEU A N 1
ATOM 1187 C CA . LEU A 1 144 ? -7.061 -11.884 -1.675 1.00 88.00 144 LEU A CA 1
ATOM 1188 C C . LEU A 1 144 ? -6.705 -10.390 -1.669 1.00 88.00 144 LEU A C 1
ATOM 1190 O O . LEU A 1 144 ? -7.105 -9.657 -2.577 1.00 88.00 144 LEU A O 1
ATOM 1194 N N . VAL A 1 145 ? -5.990 -9.928 -0.638 1.00 89.94 145 VAL A N 1
ATOM 1195 C CA . VAL A 1 145 ? -5.476 -8.565 -0.541 1.00 89.94 145 VAL A CA 1
ATOM 1196 C C . VAL A 1 145 ? -4.017 -8.589 -0.099 1.00 89.94 145 VAL A C 1
ATOM 1198 O O . VAL A 1 145 ? -3.700 -8.820 1.069 1.00 89.94 145 VAL A O 1
ATOM 1201 N N . GLY A 1 146 ? -3.128 -8.291 -1.041 1.00 92.19 146 GLY A N 1
ATOM 1202 C CA . GLY A 1 146 ? -1.682 -8.293 -0.842 1.00 92.19 146 GLY A CA 1
ATOM 1203 C C . GLY A 1 146 ? -1.107 -6.887 -0.694 1.00 92.19 146 GLY A C 1
ATOM 1204 O O . GLY A 1 146 ? -1.592 -5.931 -1.286 1.00 92.19 146 GLY A O 1
ATOM 1205 N N . TRP A 1 147 ? -0.037 -6.742 0.074 1.00 94.00 147 TRP A N 1
ATOM 1206 C CA . TRP A 1 147 ? 0.733 -5.513 0.232 1.00 94.00 147 TRP A CA 1
ATOM 1207 C C . TRP A 1 147 ? 2.189 -5.748 -0.157 1.00 94.00 147 TRP A C 1
ATOM 1209 O O . TRP A 1 147 ? 2.823 -6.690 0.327 1.00 94.00 147 TRP A O 1
ATOM 1219 N N . LEU A 1 148 ? 2.729 -4.840 -0.970 1.00 94.62 148 LEU A N 1
ATOM 1220 C CA . LEU A 1 148 ? 4.160 -4.718 -1.230 1.00 94.62 148 LEU A CA 1
ATOM 1221 C C . LEU A 1 148 ? 4.621 -3.303 -0.913 1.00 94.62 148 LEU A C 1
ATOM 1223 O O . LEU A 1 148 ? 4.023 -2.324 -1.357 1.00 94.62 148 LEU A O 1
ATOM 1227 N N . ALA A 1 149 ? 5.725 -3.193 -0.178 1.00 94.19 149 ALA A N 1
ATOM 1228 C CA . ALA A 1 149 ? 6.393 -1.911 -0.010 1.00 94.19 149 ALA A CA 1
ATOM 1229 C C . ALA A 1 149 ? 7.065 -1.492 -1.327 1.00 94.19 149 ALA A C 1
ATOM 1231 O O . ALA A 1 149 ? 7.518 -2.347 -2.087 1.00 94.19 149 ALA A O 1
ATOM 1232 N N . SER A 1 150 ? 7.206 -0.186 -1.569 1.00 94.12 150 SER A N 1
ATOM 1233 C CA . SER A 1 150 ? 7.794 0.352 -2.809 1.00 94.12 150 SER A CA 1
ATOM 1234 C C . SER A 1 150 ? 9.148 -0.279 -3.155 1.00 94.12 150 SER A C 1
ATOM 1236 O O . SER A 1 150 ? 9.414 -0.593 -4.309 1.00 94.12 150 SER A O 1
ATOM 1238 N N . TYR A 1 151 ? 9.987 -0.538 -2.150 1.00 93.69 151 TYR A N 1
ATOM 1239 C CA . TYR A 1 151 ? 11.314 -1.132 -2.337 1.00 93.69 151 TYR A CA 1
ATOM 1240 C C . TYR A 1 151 ? 11.327 -2.639 -2.620 1.00 93.69 151 TYR A C 1
ATOM 1242 O O . TYR A 1 151 ? 12.390 -3.167 -2.938 1.00 93.69 151 TYR A O 1
ATOM 1250 N N . MET A 1 152 ? 10.183 -3.316 -2.509 1.00 95.25 152 MET A N 1
ATOM 1251 C CA . MET A 1 152 ? 10.016 -4.735 -2.844 1.00 95.25 152 MET A CA 1
ATOM 1252 C C . MET A 1 152 ? 9.556 -4.930 -4.296 1.00 95.25 152 MET A C 1
ATOM 1254 O O . MET A 1 152 ? 9.667 -6.027 -4.831 1.00 95.25 152 MET A O 1
ATOM 125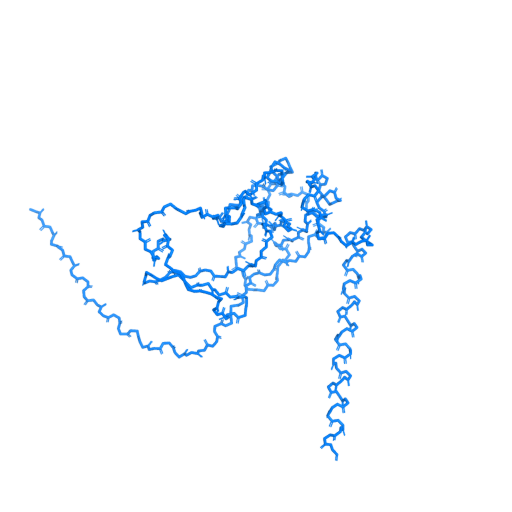8 N N . LEU A 1 153 ? 9.053 -3.879 -4.956 1.00 94.25 153 LEU A N 1
ATOM 1259 C CA . LEU A 1 153 ? 8.533 -3.963 -6.327 1.00 94.25 153 LEU A CA 1
ATOM 1260 C C . LEU A 1 153 ? 9.587 -4.345 -7.376 1.00 94.25 153 LEU A C 1
ATOM 1262 O O . LEU A 1 153 ? 9.265 -5.189 -8.215 1.00 94.25 153 LEU A O 1
ATOM 1266 N N . PRO A 1 154 ? 10.832 -3.826 -7.329 1.00 94.38 154 PRO A N 1
ATOM 1267 C CA . PRO A 1 154 ? 11.856 -4.249 -8.286 1.00 94.38 154 PRO A CA 1
ATOM 1268 C C . PRO A 1 154 ? 12.215 -5.732 -8.146 1.00 94.38 154 PRO A C 1
ATOM 1270 O O . PRO A 1 154 ? 12.502 -6.402 -9.132 1.00 94.38 154 PRO A O 1
ATOM 1273 N N . GLU A 1 155 ? 12.173 -6.250 -6.917 1.00 94.06 155 GLU A N 1
ATOM 1274 C CA . GLU A 1 155 ? 12.481 -7.646 -6.604 1.00 94.06 155 GLU A CA 1
ATOM 1275 C C . GLU A 1 155 ? 11.34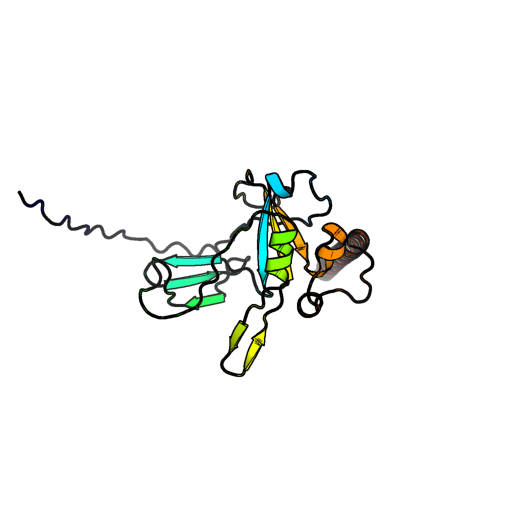5 -8.588 -7.019 1.00 94.06 155 GLU A C 1
ATOM 1277 O O . GLU A 1 155 ? 11.597 -9.597 -7.668 1.00 94.06 155 GLU A O 1
ATOM 1282 N N . LYS A 1 156 ? 10.097 -8.261 -6.656 1.00 94.06 156 LYS A N 1
ATOM 1283 C CA . LYS A 1 156 ? 8.944 -9.161 -6.819 1.00 94.06 156 LYS A CA 1
ATOM 1284 C C . LYS A 1 156 ? 8.237 -9.048 -8.160 1.00 94.06 156 LYS A C 1
ATOM 1286 O O . LYS A 1 156 ? 7.685 -10.031 -8.639 1.00 94.06 156 LYS A O 1
ATOM 1291 N N . LEU A 1 157 ? 8.206 -7.853 -8.741 1.00 92.88 157 LEU A N 1
ATOM 1292 C CA . LEU A 1 157 ? 7.436 -7.573 -9.954 1.00 92.88 157 LEU A CA 1
ATOM 1293 C C . LEU A 1 157 ? 8.293 -7.066 -11.109 1.00 92.88 157 LEU A C 1
ATOM 1295 O O . LEU A 1 157 ? 7.748 -6.849 -12.189 1.00 92.88 157 LEU A O 1
ATOM 1299 N N . HIS A 1 158 ? 9.601 -6.889 -10.893 1.00 92.94 158 HIS A N 1
ATOM 1300 C CA . HIS A 1 158 ? 10.525 -6.298 -11.865 1.00 92.94 158 HIS A CA 1
ATOM 1301 C C . HIS A 1 158 ? 10.072 -4.912 -12.342 1.00 92.94 158 HIS A C 1
ATOM 1303 O O . HIS A 1 158 ? 10.220 -4.560 -13.508 1.00 92.94 158 HIS A O 1
ATOM 1309 N N . ILE A 1 159 ? 9.491 -4.135 -11.423 1.00 93.19 159 ILE A N 1
ATOM 1310 C CA . ILE A 1 159 ? 9.050 -2.761 -11.667 1.00 93.19 159 ILE A CA 1
ATOM 1311 C C . ILE A 1 159 ? 10.082 -1.810 -11.081 1.00 93.19 159 ILE A C 1
ATOM 1313 O O . ILE A 1 159 ? 10.362 -1.856 -9.880 1.00 93.19 159 ILE A O 1
ATOM 1317 N N . ASP A 1 160 ? 10.597 -0.914 -11.913 1.00 92.00 160 ASP A N 1
ATOM 1318 C CA . ASP A 1 160 ? 11.508 0.128 -11.460 1.00 92.00 160 ASP A CA 1
ATOM 1319 C C . ASP A 1 160 ? 10.791 1.166 -10.596 1.00 92.00 160 ASP A C 1
ATOM 1321 O O . ASP A 1 160 ? 9.620 1.500 -10.794 1.00 92.00 160 ASP A O 1
ATOM 1325 N N . VAL A 1 161 ? 11.513 1.700 -9.612 1.00 89.12 161 VAL A N 1
ATOM 1326 C CA . VAL A 1 161 ? 10.966 2.642 -8.636 1.00 89.12 161 VAL A CA 1
ATOM 1327 C C . VAL A 1 161 ? 11.952 3.781 -8.396 1.00 89.12 161 VAL A C 1
ATOM 1329 O O . VAL A 1 161 ? 13.131 3.556 -8.124 1.00 89.12 161 VAL A O 1
ATOM 1332 N N . CYS A 1 162 ? 11.459 5.022 -8.442 1.00 88.00 162 CYS A N 1
ATOM 1333 C CA . CYS A 1 162 ? 12.250 6.214 -8.136 1.00 88.00 162 CYS A CA 1
ATOM 1334 C C . CYS A 1 162 ? 12.887 6.152 -6.737 1.00 88.00 162 CYS A C 1
ATOM 1336 O O . CYS A 1 162 ? 12.232 5.776 -5.764 1.00 88.00 162 CYS A O 1
ATOM 1338 N N . LEU A 1 163 ? 14.124 6.648 -6.604 1.00 86.75 163 LEU A N 1
ATOM 1339 C CA . LEU A 1 163 ? 14.874 6.668 -5.336 1.00 86.75 163 LEU A CA 1
ATOM 1340 C C . LEU A 1 163 ? 14.119 7.350 -4.184 1.00 86.75 163 LEU A C 1
ATOM 1342 O O . LEU A 1 163 ? 14.235 6.927 -3.036 1.00 86.75 163 LEU A O 1
ATOM 1346 N N . GLN A 1 164 ? 13.294 8.356 -4.482 1.00 85.00 164 GLN A N 1
ATOM 1347 C CA . GLN A 1 164 ? 12.452 9.024 -3.484 1.00 85.00 164 GLN A CA 1
ATOM 1348 C C . GLN A 1 164 ? 11.469 8.066 -2.782 1.00 85.00 164 GLN A C 1
ATOM 1350 O O . GLN A 1 164 ? 11.166 8.249 -1.609 1.00 85.00 164 GLN A O 1
ATOM 1355 N N . ASN A 1 165 ? 11.021 7.004 -3.458 1.00 86.25 165 ASN A N 1
ATOM 1356 C CA . ASN A 1 165 ? 10.121 5.992 -2.895 1.00 86.25 165 ASN A CA 1
ATOM 1357 C C . ASN A 1 165 ? 10.890 4.865 -2.169 1.00 86.25 165 ASN A C 1
ATOM 1359 O O . ASN A 1 165 ? 10.285 3.976 -1.576 1.00 86.25 165 ASN A O 1
ATOM 1363 N N . MET A 1 166 ? 12.229 4.898 -2.183 1.00 87.44 166 MET A N 1
ATOM 1364 C CA . MET A 1 166 ? 13.104 3.904 -1.542 1.00 87.44 166 MET A CA 1
ATOM 1365 C C . MET A 1 166 ? 13.558 4.313 -0.134 1.00 87.44 166 MET A C 1
ATOM 1367 O O . MET A 1 166 ? 14.285 3.570 0.521 1.00 87.44 166 MET A O 1
ATOM 1371 N N . VAL A 1 167 ? 13.120 5.472 0.368 1.00 86.25 167 VAL A N 1
ATOM 1372 C CA . VAL A 1 167 ? 13.588 6.066 1.637 1.00 86.25 167 VAL A CA 1
ATOM 1373 C C . VAL A 1 167 ? 13.357 5.152 2.847 1.00 86.25 167 VAL A C 1
ATOM 1375 O O . VAL A 1 167 ? 14.166 5.129 3.772 1.00 86.25 167 VAL A O 1
ATOM 1378 N N . LYS A 1 168 ? 12.275 4.363 2.844 1.00 87.31 168 LYS A N 1
ATOM 1379 C CA . LYS A 1 168 ? 11.945 3.420 3.928 1.00 87.31 168 LYS A CA 1
ATOM 1380 C C . LYS A 1 168 ? 12.637 2.057 3.804 1.00 87.31 168 LYS A C 1
ATOM 1382 O O . LYS A 1 168 ? 12.387 1.189 4.644 1.00 87.31 168 LYS A O 1
ATOM 1387 N N . LYS A 1 169 ? 13.480 1.842 2.785 1.00 91.31 169 LYS A N 1
ATOM 1388 C CA . LYS A 1 169 ? 14.205 0.579 2.606 1.00 91.31 169 LYS A CA 1
ATOM 1389 C C . LYS A 1 169 ? 15.158 0.353 3.795 1.00 91.31 169 LYS A C 1
ATOM 1391 O O . LYS A 1 169 ? 15.975 1.226 4.094 1.00 91.31 169 LYS A O 1
ATOM 1396 N N . PRO A 1 170 ? 15.087 -0.798 4.487 1.00 92.06 170 PRO A N 1
ATOM 1397 C CA . PRO A 1 170 ? 16.028 -1.118 5.557 1.00 92.06 170 PRO A CA 1
ATOM 1398 C C . PRO A 1 170 ? 17.473 -1.195 5.041 1.00 92.06 170 PRO A C 1
ATOM 1400 O O . PRO A 1 170 ? 17.717 -1.715 3.955 1.00 92.06 170 PRO A O 1
ATOM 1403 N N . LYS A 1 171 ? 18.449 -0.737 5.841 1.00 88.19 171 LYS A N 1
ATOM 1404 C CA . LYS A 1 171 ? 19.877 -0.734 5.452 1.00 88.19 171 LYS A CA 1
ATOM 1405 C C . LYS A 1 171 ? 20.424 -2.131 5.133 1.00 88.19 171 LYS A C 1
ATOM 1407 O O . LYS A 1 171 ? 21.199 -2.276 4.200 1.00 88.19 171 LYS A O 1
ATOM 1412 N N . ASN A 1 172 ? 19.980 -3.140 5.882 1.00 90.50 172 ASN A N 1
ATOM 1413 C CA . ASN A 1 172 ? 20.406 -4.534 5.726 1.00 90.50 172 ASN A CA 1
ATOM 1414 C C . ASN A 1 172 ? 19.375 -5.360 4.936 1.00 90.50 172 ASN A C 1
ATOM 1416 O O . ASN A 1 172 ? 19.236 -6.557 5.166 1.00 90.50 172 ASN A O 1
ATOM 1420 N N . TYR A 1 173 ? 18.587 -4.717 4.070 1.00 90.88 173 TYR A N 1
ATOM 1421 C CA . TYR A 1 173 ? 17.600 -5.417 3.255 1.00 90.88 173 TYR A CA 1
ATOM 1422 C C . TYR A 1 173 ? 18.297 -6.228 2.160 1.00 90.88 173 TYR A C 1
ATOM 1424 O O . TYR A 1 173 ? 18.937 -5.648 1.282 1.00 90.88 173 TYR A O 1
ATOM 1432 N N . ILE A 1 174 ? 18.138 -7.550 2.214 1.00 91.25 174 ILE A N 1
ATOM 1433 C CA . ILE A 1 174 ? 18.662 -8.488 1.214 1.00 91.25 174 ILE A CA 1
ATOM 1434 C C . ILE A 1 174 ? 17.544 -8.853 0.233 1.00 91.25 174 ILE A C 1
ATOM 1436 O O . ILE A 1 174 ? 17.645 -8.547 -0.950 1.00 91.25 174 ILE A O 1
ATOM 1440 N N . CYS A 1 175 ? 16.468 -9.442 0.752 1.00 91.69 175 CYS A N 1
ATOM 1441 C CA . CYS A 1 175 ? 15.267 -9.826 0.018 1.00 91.69 175 CYS A CA 1
ATOM 1442 C C . CYS A 1 175 ? 14.043 -9.771 0.942 1.00 91.69 175 CYS A C 1
ATOM 1444 O O . CYS A 1 175 ? 14.171 -9.580 2.163 1.00 91.69 175 CYS A O 1
ATOM 1446 N N . MET A 1 176 ? 12.857 -9.937 0.364 1.00 92.31 176 MET A N 1
ATOM 1447 C CA . MET A 1 176 ? 11.593 -9.853 1.087 1.00 92.31 176 MET A CA 1
ATOM 1448 C C . MET A 1 176 ? 11.471 -10.953 2.145 1.00 92.31 176 MET A C 1
ATOM 1450 O O . MET A 1 176 ? 11.064 -10.665 3.269 1.00 92.31 176 MET A O 1
ATOM 1454 N N . GLU A 1 177 ? 11.861 -12.186 1.830 1.00 92.12 177 GLU A N 1
ATOM 1455 C CA . GLU A 1 177 ? 11.747 -13.345 2.724 1.00 92.12 177 GLU A CA 1
ATOM 1456 C C . GLU A 1 177 ? 12.568 -13.135 3.997 1.00 92.12 177 GLU A C 1
ATOM 1458 O O . GLU A 1 177 ? 12.020 -13.152 5.100 1.00 92.12 177 GLU A O 1
ATOM 1463 N N . ALA A 1 178 ? 13.856 -12.810 3.848 1.00 92.31 178 ALA A N 1
ATOM 1464 C CA . ALA A 1 178 ? 14.750 -12.546 4.974 1.00 92.31 178 ALA A CA 1
ATOM 1465 C C . ALA A 1 178 ? 14.246 -11.380 5.844 1.00 92.31 178 ALA A C 1
ATOM 1467 O O . ALA A 1 178 ? 14.341 -11.408 7.074 1.00 92.31 178 ALA A O 1
ATOM 1468 N N . TYR A 1 179 ? 13.671 -10.350 5.213 1.00 92.06 179 TYR A N 1
ATOM 1469 C CA . TYR A 1 179 ? 13.079 -9.224 5.927 1.00 92.06 179 TYR A CA 1
ATOM 1470 C C . TYR A 1 179 ? 11.858 -9.637 6.762 1.00 92.06 179 TYR A C 1
ATOM 1472 O O . TYR A 1 179 ? 11.709 -9.197 7.909 1.00 92.06 179 TYR A O 1
ATOM 1480 N N . LEU A 1 180 ? 10.976 -10.473 6.208 1.00 90.38 180 LEU A N 1
ATOM 1481 C CA . LEU A 1 180 ? 9.790 -10.958 6.912 1.00 90.38 180 LEU A CA 1
ATOM 1482 C C . LEU A 1 180 ? 10.163 -11.886 8.073 1.00 90.38 180 LEU A C 1
ATOM 1484 O O . LEU A 1 180 ? 9.641 -11.695 9.175 1.00 90.38 180 LEU A O 1
ATOM 1488 N N . GLU A 1 181 ? 11.123 -12.788 7.872 1.00 90.50 181 GLU A N 1
ATOM 1489 C CA . GLU A 1 181 ? 11.654 -13.670 8.917 1.00 90.50 181 GLU A CA 1
ATOM 1490 C C . GLU A 1 181 ? 12.240 -12.879 10.093 1.00 90.50 181 GLU A C 1
ATOM 1492 O O . GLU A 1 181 ? 11.870 -13.096 11.253 1.00 90.50 181 GLU A O 1
ATOM 1497 N N . GLU A 1 182 ? 13.103 -11.893 9.816 1.00 89.81 182 GLU A N 1
ATOM 1498 C CA . GLU A 1 182 ? 13.694 -11.048 10.857 1.00 89.81 182 GLU A CA 1
ATOM 1499 C C . GLU A 1 182 ? 12.605 -10.305 11.649 1.00 89.81 182 GLU A C 1
ATOM 1501 O O . GLU A 1 182 ? 12.673 -10.158 12.878 1.00 89.81 182 GLU A O 1
ATOM 1506 N N . ARG A 1 183 ? 11.564 -9.842 10.952 1.00 87.56 183 ARG A N 1
ATOM 1507 C CA . ARG A 1 183 ? 10.445 -9.124 11.560 1.00 87.56 183 ARG A CA 1
ATOM 1508 C C . ARG A 1 183 ? 9.611 -10.030 12.462 1.00 87.56 183 ARG A C 1
ATOM 1510 O O . ARG A 1 183 ? 9.226 -9.599 13.553 1.00 87.56 183 ARG A O 1
ATOM 1517 N N . ASP A 1 184 ? 9.360 -11.266 12.054 1.00 88.25 184 ASP A N 1
ATOM 1518 C CA . ASP A 1 184 ? 8.597 -12.225 12.849 1.00 88.25 184 ASP A CA 1
ATOM 1519 C C . ASP A 1 184 ? 9.404 -12.733 14.051 1.00 88.25 184 ASP A C 1
ATOM 1521 O O . ASP A 1 184 ? 8.863 -12.837 15.156 1.00 88.25 184 ASP A O 1
ATOM 1525 N N . HIS A 1 185 ? 10.724 -12.896 13.911 1.00 88.56 185 HIS A N 1
ATOM 1526 C CA . HIS A 1 185 ? 11.629 -13.140 15.039 1.00 88.56 185 HIS A CA 1
ATOM 1527 C C . HIS A 1 185 ? 11.597 -11.993 16.057 1.00 88.56 185 HIS A C 1
ATOM 1529 O O . HIS A 1 185 ? 11.489 -12.229 17.264 1.00 88.56 185 HIS A O 1
ATOM 1535 N N . LYS A 1 186 ? 11.634 -10.734 15.597 1.00 86.88 186 LYS A N 1
ATOM 1536 C CA . LYS A 1 186 ? 11.522 -9.555 16.475 1.00 86.88 186 LYS A CA 1
ATOM 1537 C C . LYS A 1 186 ? 10.168 -9.489 17.186 1.00 86.88 186 LYS A C 1
ATOM 1539 O O . LYS A 1 186 ? 10.128 -9.128 18.362 1.00 86.88 186 LYS A O 1
ATOM 1544 N N . LYS A 1 187 ? 9.067 -9.848 16.515 1.00 85.88 187 LYS A N 1
ATOM 1545 C CA . LYS A 1 187 ? 7.735 -9.922 17.143 1.00 85.88 187 LYS A CA 1
ATOM 1546 C C . LYS A 1 187 ? 7.673 -10.995 18.229 1.00 85.88 187 LYS A C 1
ATOM 1548 O O . LYS A 1 187 ? 7.223 -10.683 19.327 1.00 85.88 187 LYS A O 1
ATOM 1553 N N . LYS A 1 188 ? 8.173 -12.209 17.959 1.00 84.94 188 LYS A N 1
ATOM 1554 C CA . LYS A 1 188 ? 8.236 -13.301 18.949 1.00 84.94 188 LYS A CA 1
ATOM 1555 C C . LYS A 1 188 ? 9.052 -12.894 20.180 1.00 84.94 188 LYS A C 1
ATOM 1557 O O . LYS A 1 188 ? 8.572 -13.028 21.299 1.00 84.94 188 LYS A O 1
ATOM 1562 N N . LYS A 1 189 ? 10.228 -12.281 19.981 1.00 83.56 189 LYS A N 1
ATOM 1563 C CA . LYS A 1 189 ? 11.058 -11.754 21.082 1.00 83.56 189 LYS A CA 1
ATOM 1564 C C . LYS A 1 189 ? 10.321 -10.717 21.936 1.00 83.56 189 LYS A C 1
ATOM 1566 O O . LYS A 1 189 ? 10.383 -10.787 23.156 1.00 83.56 189 LYS A O 1
ATOM 1571 N N . ARG A 1 190 ? 9.601 -9.778 21.310 1.00 81.62 190 ARG A N 1
ATOM 1572 C CA . ARG A 1 190 ? 8.806 -8.761 22.026 1.00 81.62 190 ARG A CA 1
ATOM 1573 C C . ARG A 1 190 ? 7.632 -9.363 22.796 1.00 81.62 190 ARG A C 1
ATOM 1575 O O . ARG A 1 190 ? 7.374 -8.926 23.909 1.00 81.62 190 ARG A O 1
ATOM 1582 N N . SER A 1 191 ? 6.941 -10.344 22.214 1.00 77.50 191 SER A N 1
ATOM 1583 C CA . SER A 1 191 ? 5.842 -11.049 22.882 1.00 77.50 191 SER A CA 1
ATOM 1584 C C . SER A 1 191 ? 6.335 -11.793 24.122 1.00 77.50 191 SER A C 1
ATOM 1586 O O . SER A 1 191 ? 5.736 -11.661 25.183 1.00 77.50 191 SER A O 1
ATOM 1588 N N . ASN A 1 192 ? 7.459 -12.508 24.004 1.00 78.19 192 ASN A N 1
ATOM 1589 C CA . ASN A 1 192 ? 8.051 -13.242 25.122 1.00 78.19 192 ASN A CA 1
ATOM 1590 C C . ASN A 1 192 ? 8.543 -12.298 26.225 1.00 78.19 192 ASN A C 1
ATOM 1592 O O . ASN A 1 192 ? 8.270 -12.548 27.392 1.00 78.19 192 ASN A O 1
ATOM 1596 N N . ALA A 1 193 ? 9.200 -11.189 25.864 1.00 77.62 193 ALA A N 1
ATOM 1597 C CA . ALA A 1 193 ? 9.630 -10.186 26.836 1.00 77.62 193 ALA A CA 1
ATOM 1598 C C . ALA A 1 193 ? 8.437 -9.572 27.587 1.00 77.62 193 ALA A C 1
ATOM 1600 O O . ALA A 1 193 ? 8.484 -9.456 28.802 1.00 77.62 193 ALA A O 1
ATOM 1601 N N . LYS A 1 194 ? 7.344 -9.240 26.881 1.00 76.50 194 LYS A N 1
ATOM 1602 C CA . LYS A 1 194 ? 6.135 -8.682 27.504 1.00 76.50 194 LYS A CA 1
ATOM 1603 C C . LYS A 1 194 ? 5.478 -9.670 28.470 1.00 76.50 194 LYS A C 1
ATOM 1605 O O . LYS A 1 194 ? 5.088 -9.265 29.555 1.00 76.50 194 LYS A O 1
ATOM 1610 N N . HIS A 1 195 ? 5.402 -10.946 28.089 1.00 75.69 195 HIS A N 1
ATOM 1611 C CA . HIS A 1 195 ? 4.863 -11.994 28.953 1.00 75.69 195 HIS A CA 1
ATOM 1612 C C . HIS A 1 195 ? 5.724 -12.195 30.206 1.00 75.69 195 HIS A C 1
ATOM 1614 O O . HIS A 1 195 ? 5.192 -12.305 31.301 1.00 75.69 195 HIS A O 1
ATOM 1620 N N . GLN A 1 196 ? 7.052 -12.168 30.064 1.00 74.44 196 GLN A N 1
ATOM 1621 C CA . GLN A 1 196 ? 7.965 -12.296 31.197 1.00 74.44 196 GLN A CA 1
ATOM 1622 C C . GLN A 1 196 ? 7.854 -11.113 32.174 1.00 74.44 196 GLN A C 1
ATOM 1624 O O . GLN A 1 196 ? 7.782 -11.333 33.376 1.00 74.44 196 GLN A O 1
ATOM 1629 N N . THR A 1 197 ? 7.743 -9.877 31.673 1.00 75.94 197 THR A N 1
ATOM 1630 C CA . THR A 1 197 ? 7.532 -8.690 32.523 1.00 75.94 197 THR A CA 1
ATOM 1631 C C . THR A 1 197 ? 6.172 -8.704 33.233 1.00 75.94 197 THR A C 1
ATOM 1633 O O . THR A 1 197 ? 6.076 -8.249 34.367 1.00 75.94 197 THR A O 1
ATOM 1636 N N . GLU A 1 198 ? 5.119 -9.220 32.590 1.00 76.94 198 GLU A N 1
ATOM 1637 C CA . GLU A 1 198 ? 3.792 -9.372 33.211 1.00 76.94 198 GLU A CA 1
ATOM 1638 C C . GLU A 1 198 ? 3.813 -10.416 34.339 1.00 76.94 198 GLU A C 1
ATOM 1640 O O . GLU A 1 198 ? 3.291 -10.151 35.416 1.00 76.94 198 GLU A O 1
ATOM 1645 N N . VAL A 1 199 ? 4.491 -11.551 34.134 1.00 73.88 199 VAL A N 1
ATOM 1646 C CA . VAL A 1 199 ? 4.639 -12.599 35.160 1.00 73.88 199 VAL A CA 1
ATOM 1647 C C . VAL A 1 199 ? 5.491 -12.120 36.343 1.00 73.88 199 VAL A C 1
ATOM 1649 O O . VAL A 1 199 ? 5.149 -12.386 37.492 1.00 73.88 199 VAL A O 1
ATOM 1652 N N . GLU A 1 200 ? 6.581 -11.389 36.093 1.00 72.00 200 GLU A N 1
ATOM 1653 C CA . GLU A 1 200 ? 7.415 -10.802 37.154 1.00 72.00 200 GLU A CA 1
ATOM 1654 C C . GLU A 1 200 ? 6.638 -9.763 37.982 1.00 72.00 200 GLU A C 1
ATOM 1656 O O . GLU A 1 200 ? 6.694 -9.798 39.210 1.00 72.00 200 GLU A O 1
ATOM 1661 N N . ALA A 1 201 ? 5.834 -8.911 37.336 1.00 72.94 201 ALA A N 1
ATOM 1662 C CA . ALA A 1 201 ? 4.988 -7.936 38.025 1.00 72.94 201 ALA A CA 1
ATOM 1663 C C . ALA A 1 201 ? 3.863 -8.585 38.857 1.00 72.94 201 ALA A C 1
ATOM 1665 O O . ALA A 1 201 ? 3.477 -8.039 39.887 1.00 72.94 201 ALA A O 1
ATOM 1666 N N . GLU A 1 202 ? 3.331 -9.738 38.439 1.00 73.19 202 GLU A N 1
ATOM 1667 C CA . GLU A 1 202 ? 2.318 -10.481 39.205 1.00 73.19 202 GLU A CA 1
ATOM 1668 C C . GLU A 1 202 ? 2.905 -11.187 40.439 1.00 73.19 202 GLU A C 1
ATOM 1670 O O . GLU A 1 202 ? 2.215 -11.308 41.452 1.00 73.19 202 GLU A O 1
ATOM 1675 N N . MET A 1 203 ? 4.175 -11.610 40.389 1.00 64.62 203 MET A N 1
ATOM 1676 C CA . MET A 1 203 ? 4.866 -12.225 41.532 1.00 64.62 203 MET A CA 1
ATOM 1677 C C . MET A 1 203 ? 5.282 -11.213 42.610 1.00 64.62 203 MET A C 1
ATOM 1679 O O . MET A 1 203 ? 5.358 -11.586 43.773 1.00 64.62 203 MET A O 1
ATOM 1683 N N . GLU A 1 204 ? 5.525 -9.945 42.263 1.00 65.88 204 GLU A N 1
ATOM 1684 C CA . GLU A 1 204 ? 5.872 -8.886 43.235 1.00 65.88 204 GLU A CA 1
ATOM 1685 C C . GLU A 1 204 ? 4.665 -8.335 44.020 1.00 65.88 204 GLU A C 1
ATOM 1687 O O . GLU A 1 204 ? 4.839 -7.590 44.984 1.00 65.88 204 GLU A O 1
ATOM 1692 N N . ILE A 1 205 ? 3.437 -8.680 43.618 1.00 63.88 205 ILE A N 1
ATOM 1693 C CA . ILE A 1 205 ? 2.191 -8.236 44.271 1.00 63.88 205 ILE A CA 1
ATOM 1694 C C . ILE A 1 205 ? 1.704 -9.259 45.331 1.00 63.88 205 ILE A C 1
ATOM 1696 O O . ILE A 1 205 ? 0.713 -9.004 46.021 1.00 63.88 205 ILE A O 1
ATOM 1700 N N . GLN A 1 206 ? 2.402 -10.390 45.502 1.00 44.44 206 GLN A N 1
ATOM 1701 C CA . GLN A 1 206 ? 2.136 -11.418 46.526 1.00 44.44 206 GLN A CA 1
ATOM 1702 C C . GLN A 1 206 ? 3.144 -11.358 47.677 1.00 44.44 206 GLN A C 1
ATOM 1704 O O . GLN A 1 206 ? 2.702 -11.581 48.828 1.00 44.44 206 GLN A O 1
#

InterPro domains:
  IPR017336 Snurportin-1 [PTHR13403] (17-94)
  IPR047857 Snurportin-1, m3G cap-binding domain [PF21974] (26-96)
  IPR047857 Snurportin-1, m3G cap-binding domain [PF21974] (123-148)

Sequence (206 aa):
MFIKEIDIQEKMDCEPIKRNKLKFELLHSEWFTEIPDDLEDNWLVKICPQGFRILLVAQNHITICYDKQGNIIFRLRSNFPGGRSQSNGITILDYYLPAQRPLIQDAMFKVLPVKTDTLPTILPYDGVVFYHKESHYTFGYTPLVGWLASYMLPEKLHIDVCLQNMVKKPKNYICMEAYLEERDHKKKKRSNAKHQTEVEAEMEIQ